Protein AF-A0A5C4TAI5-F1 (afdb_monomer)

Structure (mmCIF, N/CA/C/O backbone):
data_AF-A0A5C4TAI5-F1
#
_entry.id   AF-A0A5C4TAI5-F1
#
loop_
_atom_site.group_PDB
_atom_site.id
_atom_site.type_symbol
_atom_site.label_atom_id
_atom_site.label_alt_id
_atom_site.label_comp_id
_atom_site.label_asym_id
_atom_site.label_entity_id
_atom_site.label_seq_id
_atom_site.pdbx_PDB_ins_code
_atom_site.Cartn_x
_atom_site.Cartn_y
_atom_site.Cartn_z
_atom_site.occupancy
_atom_site.B_iso_or_equiv
_atom_site.auth_seq_id
_atom_site.auth_comp_id
_atom_site.auth_asym_id
_atom_site.auth_atom_id
_atom_site.pdbx_PDB_model_num
ATOM 1 N N . MET A 1 1 ? -7.643 22.749 8.499 1.00 45.09 1 MET A N 1
ATOM 2 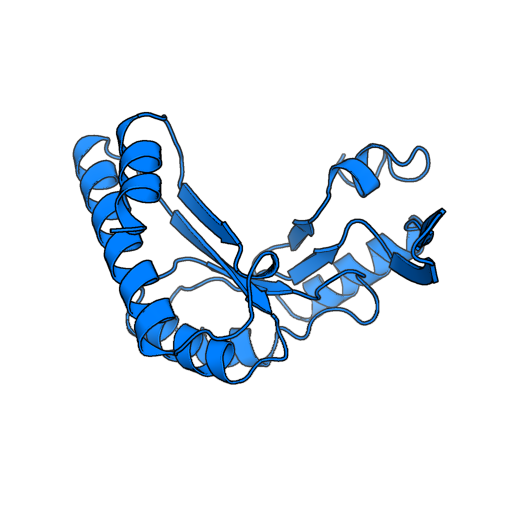C CA . MET A 1 1 ? -7.459 21.380 9.035 1.00 45.09 1 MET A CA 1
ATOM 3 C C . MET A 1 1 ? -7.609 20.366 7.899 1.00 45.09 1 MET A C 1
ATOM 5 O O . MET A 1 1 ? -8.740 20.110 7.495 1.00 45.09 1 MET A O 1
ATOM 9 N N . PRO A 1 2 ? -6.500 19.844 7.348 1.00 52.66 2 PRO A N 1
ATOM 10 C CA . PRO A 1 2 ? -6.492 18.941 6.185 1.00 52.66 2 PRO A CA 1
ATOM 11 C C . PRO A 1 2 ? -7.277 17.628 6.386 1.00 52.66 2 PRO A C 1
ATOM 13 O O . PRO A 1 2 ? -7.808 17.075 5.427 1.00 52.66 2 PRO A O 1
ATOM 16 N N . ASN A 1 3 ? -7.433 17.160 7.630 1.00 62.06 3 ASN A N 1
ATOM 17 C CA . ASN A 1 3 ? -7.972 15.823 7.919 1.00 62.06 3 ASN A CA 1
ATOM 18 C C . ASN A 1 3 ? -9.500 15.690 7.711 1.00 62.06 3 ASN A C 1
ATOM 20 O O . ASN A 1 3 ? -10.025 14.580 7.712 1.00 62.06 3 ASN A O 1
ATOM 24 N N . ARG A 1 4 ? -10.235 16.791 7.467 1.00 79.44 4 ARG A N 1
ATOM 25 C CA . ARG A 1 4 ? -11.697 16.746 7.243 1.00 79.44 4 ARG A CA 1
ATOM 26 C C . ARG A 1 4 ? -12.108 16.016 5.961 1.00 79.44 4 ARG A C 1
ATOM 28 O O . ARG A 1 4 ? -13.254 15.589 5.863 1.00 79.44 4 ARG A O 1
ATOM 35 N N . PHE A 1 5 ? -11.218 15.897 4.976 1.00 86.94 5 PHE A N 1
ATOM 36 C CA . PHE A 1 5 ? -11.540 15.220 3.719 1.00 86.94 5 PHE A CA 1
ATOM 37 C C . PHE A 1 5 ? -11.733 13.710 3.912 1.00 86.94 5 PHE A C 1
ATOM 39 O O . PHE A 1 5 ? -12.753 13.177 3.485 1.00 86.94 5 PHE A O 1
ATOM 46 N N . CYS A 1 6 ? -10.813 13.044 4.622 1.00 88.50 6 CYS A N 1
ATOM 47 C CA . CYS A 1 6 ? -10.919 11.607 4.896 1.00 88.50 6 CYS A CA 1
ATOM 48 C C . CYS A 1 6 ? -12.198 11.289 5.675 1.00 88.50 6 CYS A C 1
ATOM 50 O O . CYS A 1 6 ? -12.949 10.409 5.277 1.00 88.50 6 CYS A O 1
ATOM 52 N N . MET A 1 7 ? -12.499 12.068 6.717 1.00 90.06 7 MET A N 1
ATOM 53 C CA . MET A 1 7 ? -13.738 11.930 7.487 1.00 90.06 7 MET A CA 1
ATOM 54 C C . MET A 1 7 ? -14.986 12.015 6.594 1.00 90.06 7 MET A C 1
ATOM 56 O O . MET A 1 7 ? -15.844 11.145 6.667 1.00 90.06 7 MET A O 1
ATOM 60 N N . LYS A 1 8 ? -15.056 12.992 5.677 1.00 92.75 8 LYS A N 1
ATOM 61 C CA . LYS A 1 8 ? -16.178 13.099 4.730 1.00 92.75 8 LYS A CA 1
ATOM 62 C C . LYS A 1 8 ? -16.290 11.892 3.800 1.00 92.75 8 LYS A C 1
ATOM 64 O O . LYS A 1 8 ? -17.407 11.483 3.5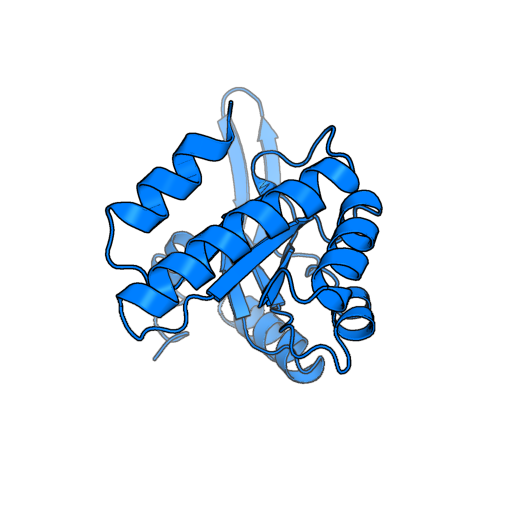01 1.00 92.75 8 LYS A O 1
ATOM 69 N N . LEU A 1 9 ? -15.176 11.345 3.312 1.00 93.19 9 LEU A N 1
ATOM 70 C CA . LEU A 1 9 ? -15.212 10.130 2.492 1.00 93.19 9 LEU A CA 1
ATOM 71 C C . LEU A 1 9 ? -15.745 8.944 3.298 1.00 93.19 9 LEU A C 1
ATOM 73 O O . LEU A 1 9 ? -16.626 8.229 2.831 1.00 93.19 9 LEU A O 1
ATOM 77 N N . ILE A 1 10 ? -15.252 8.782 4.526 1.00 94.56 10 ILE A N 1
ATOM 78 C CA . ILE A 1 10 ? -15.690 7.718 5.428 1.00 94.56 10 ILE A CA 1
ATOM 79 C C . ILE A 1 10 ? -17.183 7.858 5.700 1.00 94.56 10 ILE A C 1
ATOM 81 O O . ILE A 1 10 ? -17.905 6.886 5.554 1.00 94.56 10 ILE A O 1
ATOM 85 N N . GLU A 1 11 ? -17.686 9.038 6.045 1.00 93.12 11 GLU A N 1
ATOM 86 C CA . GLU A 1 11 ? -19.094 9.211 6.418 1.00 93.12 11 GLU A CA 1
ATOM 87 C C . GLU A 1 11 ? -20.069 9.038 5.247 1.00 93.12 11 GLU A C 1
ATOM 89 O O . GLU A 1 11 ? -21.135 8.458 5.436 1.00 93.12 11 GLU A O 1
ATOM 94 N N . ASN A 1 12 ? -19.719 9.517 4.048 1.00 94.44 12 ASN A N 1
ATOM 95 C CA . ASN A 1 12 ? -20.696 9.682 2.964 1.00 94.44 12 ASN A CA 1
ATOM 96 C C . ASN A 1 12 ? -20.745 8.537 1.943 1.00 94.44 12 ASN A C 1
ATOM 98 O O . ASN A 1 12 ? -21.692 8.477 1.163 1.00 94.44 12 ASN A O 1
ATOM 102 N N . TYR A 1 13 ? -19.751 7.650 1.909 1.00 95.06 13 TYR A N 1
ATOM 103 C CA . TYR A 1 13 ? -19.676 6.570 0.917 1.00 95.06 13 TYR A CA 1
ATOM 104 C C . TYR A 1 13 ? -19.782 5.213 1.592 1.00 95.06 13 TYR A C 1
ATOM 106 O O . TYR A 1 13 ? -19.180 5.032 2.640 1.00 95.06 13 TYR A O 1
ATOM 114 N N . ASP A 1 14 ? -20.477 4.234 1.012 1.00 94.69 14 ASP A N 1
ATOM 115 C CA . ASP A 1 14 ? -20.349 2.849 1.477 1.00 94.69 14 ASP A CA 1
ATOM 116 C C . ASP A 1 14 ? -19.002 2.284 1.006 1.00 94.69 14 ASP A C 1
ATOM 118 O O . ASP A 1 14 ? -18.750 2.195 -0.192 1.00 94.69 14 ASP A O 1
ATOM 122 N N . ILE A 1 15 ? -18.109 1.995 1.951 1.00 95.12 15 ILE A N 1
ATOM 123 C CA . ILE A 1 15 ? -16.723 1.592 1.687 1.00 95.12 15 ILE A CA 1
ATOM 124 C C . ILE A 1 15 ? -16.338 0.458 2.629 1.00 95.12 15 ILE A C 1
ATOM 126 O O . ILE A 1 15 ? -16.751 0.454 3.791 1.00 95.12 15 ILE A O 1
ATOM 130 N N . ASP A 1 16 ? -15.477 -0.434 2.150 1.00 96.31 16 ASP A N 1
ATOM 131 C CA . ASP A 1 16 ? -14.880 -1.509 2.954 1.00 96.31 16 ASP A CA 1
ATOM 132 C C . ASP A 1 16 ? -13.549 -1.089 3.601 1.00 96.31 16 ASP A C 1
ATOM 134 O O . ASP A 1 16 ? -12.957 -1.817 4.395 1.00 96.31 16 ASP A O 1
ATOM 138 N N . GLY A 1 17 ? -13.054 0.107 3.275 1.00 96.38 17 GLY A N 1
ATOM 139 C CA . GLY A 1 17 ? -11.799 0.616 3.804 1.00 96.38 17 GLY A CA 1
ATOM 140 C C . GLY A 1 17 ? -11.256 1.812 3.036 1.00 96.38 17 GLY A C 1
ATOM 141 O O . GLY A 1 17 ? -11.895 2.335 2.121 1.00 96.38 17 GLY A O 1
ATOM 142 N N . LEU A 1 18 ? -10.055 2.241 3.411 1.00 97.25 18 LEU A N 1
ATOM 143 C CA . LEU A 1 18 ? -9.310 3.309 2.749 1.00 97.25 18 LEU A CA 1
ATOM 144 C C . LEU A 1 18 ? -7.854 2.916 2.522 1.00 97.25 18 LEU A C 1
ATOM 146 O O . LEU A 1 18 ? -7.258 2.184 3.311 1.00 97.25 18 LEU A O 1
ATOM 150 N N . VAL A 1 19 ? -7.265 3.479 1.466 1.00 97.12 19 VAL A N 1
ATOM 151 C CA . VAL A 1 19 ? -5.822 3.436 1.221 1.00 97.12 19 VAL A CA 1
ATOM 152 C C . VAL A 1 19 ? -5.272 4.859 1.246 1.00 97.12 19 VAL A C 1
ATOM 154 O O . VAL A 1 19 ? -5.684 5.692 0.439 1.00 97.12 19 VAL A O 1
ATOM 157 N N . LEU A 1 20 ? -4.331 5.147 2.145 1.00 96.44 20 LEU A N 1
ATOM 158 C CA . LEU A 1 20 ? -3.574 6.402 2.110 1.00 96.44 20 LEU A CA 1
ATOM 159 C C . LEU A 1 20 ? -2.373 6.230 1.173 1.00 96.44 20 LEU A C 1
ATOM 161 O O . LEU A 1 20 ? -1.422 5.522 1.502 1.00 96.44 20 LEU A O 1
ATOM 165 N N . ASP A 1 21 ? -2.425 6.854 -0.007 1.00 95.38 21 ASP A N 1
ATOM 166 C CA . ASP A 1 21 ? -1.342 6.792 -0.999 1.00 95.38 21 ASP A CA 1
ATOM 167 C C . ASP A 1 21 ? -0.338 7.941 -0.816 1.00 95.38 21 ASP A C 1
ATOM 169 O O . ASP A 1 21 ? -0.427 8.990 -1.464 1.00 95.38 21 ASP A O 1
ATOM 173 N N . TYR A 1 22 ? 0.657 7.733 0.048 1.00 95.06 22 TYR A N 1
ATOM 174 C CA . TYR A 1 22 ? 1.737 8.699 0.267 1.00 95.06 22 TYR A CA 1
ATOM 175 C C . TYR A 1 22 ? 2.685 8.813 -0.931 1.00 95.06 22 TYR A C 1
ATOM 177 O O . TYR A 1 22 ? 3.422 9.792 -1.029 1.00 95.06 22 TYR A O 1
ATOM 185 N N . MET A 1 23 ? 2.631 7.896 -1.904 1.00 92.38 23 MET A N 1
ATOM 186 C CA . MET A 1 23 ? 3.492 7.955 -3.091 1.00 92.38 23 MET A CA 1
ATOM 187 C C . MET A 1 23 ? 3.206 9.149 -4.000 1.00 92.38 23 MET A C 1
ATOM 189 O O . MET A 1 23 ? 4.041 9.467 -4.845 1.00 92.38 23 MET A O 1
ATOM 193 N N . ARG A 1 24 ? 2.052 9.819 -3.857 1.00 86.69 24 ARG A N 1
ATOM 194 C CA . ARG A 1 24 ? 1.741 11.054 -4.604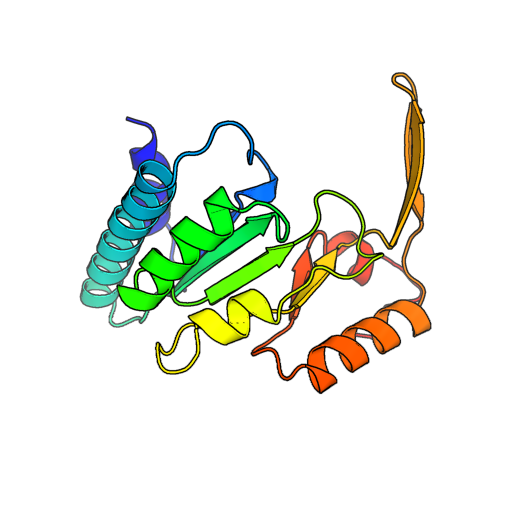 1.00 86.69 24 ARG A CA 1
ATOM 195 C C . ARG A 1 24 ? 2.281 12.321 -3.973 1.00 86.69 24 ARG A C 1
ATOM 197 O O . ARG A 1 24 ? 2.422 13.316 -4.675 1.00 86.69 24 ARG A O 1
ATOM 204 N N . ASN A 1 25 ? 2.582 12.301 -2.681 1.00 83.75 25 ASN A N 1
ATOM 205 C CA . ASN A 1 25 ? 3.185 13.437 -2.004 1.00 83.75 25 ASN A CA 1
ATOM 206 C C . ASN A 1 25 ? 3.985 12.948 -0.800 1.00 83.75 25 ASN A C 1
ATOM 208 O O . ASN A 1 25 ? 3.517 12.961 0.339 1.00 83.75 25 ASN A O 1
ATOM 212 N N . TYR A 1 26 ? 5.190 12.469 -1.093 1.00 82.88 26 TYR A N 1
ATOM 213 C CA . TYR A 1 26 ? 5.982 11.735 -0.121 1.00 82.88 26 TYR A CA 1
ATOM 214 C C . TYR A 1 26 ? 7.035 12.584 0.599 1.00 82.88 26 TYR A C 1
ATOM 216 O O . TYR A 1 26 ? 7.601 12.149 1.602 1.00 82.88 26 TYR A O 1
ATOM 224 N N . LEU A 1 27 ? 7.327 13.771 0.070 1.00 87.19 27 LEU A N 1
ATOM 225 C CA . LEU A 1 27 ? 8.391 14.641 0.555 1.00 87.19 27 LEU A CA 1
ATOM 226 C C . LEU A 1 27 ? 7.974 15.358 1.845 1.00 87.19 27 LEU A C 1
ATOM 228 O O . LEU A 1 27 ? 6.795 15.617 2.077 1.00 87.19 27 LEU A O 1
ATOM 232 N N . ASN A 1 28 ? 8.965 15.727 2.661 1.00 88.31 28 ASN A N 1
ATOM 233 C CA . ASN A 1 28 ? 8.799 16.574 3.851 1.00 88.31 28 ASN A CA 1
ATOM 234 C C . ASN A 1 28 ? 7.787 16.049 4.891 1.00 88.31 28 ASN A C 1
ATOM 236 O O . ASN A 1 28 ? 7.165 16.832 5.616 1.00 88.31 28 ASN A O 1
ATOM 240 N N . GLN A 1 29 ? 7.628 14.726 4.980 1.00 93.00 29 GLN A N 1
ATOM 241 C CA . GLN A 1 29 ? 6.841 14.090 6.033 1.00 93.00 29 GLN A CA 1
ATOM 242 C C . GLN A 1 29 ? 7.659 13.928 7.318 1.00 93.00 29 GLN A C 1
ATOM 244 O O . GLN A 1 29 ? 8.880 13.781 7.282 1.00 93.00 29 GLN A O 1
ATOM 249 N N . SER A 1 30 ? 6.973 13.924 8.460 1.00 95.81 30 SER A N 1
ATOM 250 C CA . SER A 1 30 ? 7.543 13.532 9.750 1.00 95.81 30 SER A CA 1
ATOM 251 C C . SER A 1 30 ? 6.860 12.268 10.258 1.00 95.81 30 SER A C 1
ATOM 253 O O . SER A 1 30 ? 5.722 11.982 9.887 1.00 95.81 30 SER A O 1
ATOM 255 N N . ILE A 1 31 ? 7.555 11.527 11.123 1.00 97.44 31 ILE A N 1
ATOM 256 C CA . ILE A 1 31 ? 7.032 10.302 11.742 1.00 97.44 31 ILE A CA 1
ATOM 257 C C . ILE A 1 31 ? 5.704 10.603 12.447 1.00 97.44 31 ILE A C 1
ATOM 259 O O . ILE A 1 31 ? 4.702 9.971 12.134 1.00 97.44 31 ILE A O 1
ATOM 263 N N . ASP A 1 32 ? 5.679 11.632 13.298 1.00 96.75 32 ASP A N 1
ATOM 264 C CA . ASP A 1 32 ? 4.492 12.014 14.072 1.00 96.75 32 ASP A CA 1
ATOM 265 C C . ASP A 1 32 ? 3.298 12.334 13.173 1.00 96.75 32 ASP A C 1
ATOM 267 O O . ASP A 1 32 ? 2.213 11.809 13.378 1.00 96.75 32 ASP A O 1
ATOM 271 N N . ARG A 1 33 ? 3.499 13.118 12.103 1.00 94.44 33 ARG A N 1
ATOM 272 C CA . ARG A 1 33 ? 2.408 13.479 11.183 1.00 94.44 33 ARG A CA 1
ATOM 273 C C . ARG A 1 33 ? 1.823 12.267 10.467 1.00 94.44 33 ARG A C 1
ATOM 275 O O . ARG A 1 33 ? 0.610 12.203 10.280 1.00 94.44 33 ARG A O 1
ATOM 282 N N . LEU A 1 34 ? 2.677 11.335 10.043 1.00 96.56 34 LEU A N 1
ATOM 283 C CA . LEU A 1 34 ? 2.241 10.103 9.387 1.00 96.56 34 LEU A CA 1
ATOM 284 C C . LEU A 1 34 ? 1.432 9.238 10.358 1.00 96.56 34 LEU A C 1
ATOM 286 O O . LEU A 1 34 ? 0.321 8.821 10.029 1.00 96.56 34 LEU A O 1
ATOM 290 N N . THR A 1 35 ? 1.962 9.018 11.561 1.00 97.56 35 THR A N 1
ATOM 291 C CA . THR A 1 35 ? 1.317 8.195 12.587 1.00 97.56 35 THR A CA 1
ATOM 292 C C . THR A 1 35 ? 0.013 8.824 13.088 1.00 97.56 35 THR A C 1
ATOM 294 O O . THR A 1 35 ? -0.994 8.126 13.197 1.00 97.56 35 THR A O 1
ATOM 297 N N . ASP A 1 36 ? -0.015 10.135 13.339 1.00 96.56 36 ASP A N 1
ATOM 298 C CA . ASP A 1 36 ? -1.204 10.852 13.813 1.00 96.56 36 ASP A CA 1
ATOM 299 C C . ASP A 1 36 ? -2.341 10.799 12.793 1.00 96.56 36 ASP A C 1
ATOM 301 O O . ASP A 1 36 ? -3.489 10.546 13.162 1.00 96.56 36 ASP A O 1
ATOM 305 N N . LEU A 1 37 ? -2.026 10.960 11.503 1.00 95.69 37 LEU A N 1
ATOM 306 C CA . LEU A 1 37 ? -3.026 10.816 10.449 1.00 95.69 37 LEU A CA 1
ATOM 307 C C . LEU A 1 37 ? -3.569 9.382 10.386 1.00 95.69 37 LEU A C 1
ATOM 309 O O . LEU A 1 37 ? -4.784 9.207 10.293 1.00 95.69 37 LEU A O 1
ATOM 313 N N . CYS A 1 38 ? -2.706 8.364 10.475 1.00 97.50 38 CYS A N 1
ATOM 314 C CA . CYS A 1 38 ? -3.155 6.969 10.514 1.00 97.50 38 CYS A CA 1
ATOM 315 C C . CYS A 1 38 ? -4.071 6.716 11.719 1.00 97.50 38 CYS A C 1
ATOM 317 O O . CYS A 1 38 ? -5.132 6.114 11.567 1.00 97.50 38 CYS A O 1
ATOM 319 N N . ARG A 1 39 ? -3.717 7.244 12.897 1.00 97.75 39 ARG A N 1
ATOM 320 C CA . ARG A 1 39 ? -4.519 7.124 14.122 1.00 97.75 39 ARG A CA 1
ATOM 321 C C . ARG A 1 39 ? -5.891 7.774 13.984 1.00 97.75 39 ARG A C 1
ATOM 323 O O . ARG A 1 39 ? -6.897 7.158 14.335 1.00 97.75 39 ARG A O 1
ATOM 330 N N . ASP A 1 40 ? -5.941 8.998 13.467 1.00 96.75 40 ASP A N 1
ATOM 331 C CA . ASP A 1 40 ? -7.195 9.718 13.245 1.00 96.75 40 ASP A CA 1
ATOM 332 C C . ASP A 1 40 ? -8.110 8.972 12.270 1.00 96.75 40 ASP A C 1
ATOM 334 O O . ASP A 1 40 ? -9.296 8.788 12.552 1.00 96.75 40 ASP A O 1
ATOM 338 N N . VAL A 1 41 ? -7.558 8.512 11.143 1.00 97.44 41 VAL A N 1
ATOM 339 C CA . VAL A 1 41 ? -8.319 7.797 10.113 1.00 97.44 41 VAL A CA 1
ATOM 340 C C . VAL A 1 41 ? -8.800 6.444 10.626 1.00 97.44 41 VAL A C 1
ATOM 342 O O . VAL A 1 41 ? -9.972 6.119 10.435 1.00 97.44 41 VAL A O 1
ATOM 345 N N . LYS A 1 42 ? -7.950 5.681 11.324 1.00 97.56 42 LYS A N 1
ATOM 346 C CA . LYS A 1 42 ? -8.336 4.393 11.914 1.00 97.56 42 LYS A CA 1
ATOM 347 C C . LYS A 1 42 ? -9.479 4.560 12.909 1.00 97.56 42 LYS A C 1
ATOM 349 O O . LYS A 1 42 ? -10.478 3.858 12.799 1.00 97.56 42 LYS A O 1
ATOM 354 N N . ARG A 1 43 ? -9.402 5.567 13.788 1.00 97.12 43 ARG A N 1
ATOM 355 C CA . ARG A 1 43 ? -10.484 5.893 14.731 1.00 97.12 43 ARG A CA 1
ATOM 356 C C . ARG A 1 43 ? -11.815 6.136 14.012 1.00 97.12 43 ARG A C 1
ATOM 358 O O . ARG A 1 43 ? -12.837 5.600 14.433 1.00 97.12 43 ARG A O 1
ATOM 365 N N . TRP A 1 44 ? -11.818 6.908 12.926 1.00 97.06 44 TRP A N 1
ATOM 366 C CA . TRP A 1 44 ? -13.042 7.178 12.160 1.00 97.06 44 TRP A CA 1
ATOM 367 C C . TRP A 1 44 ? -13.587 5.945 11.433 1.00 97.06 44 TRP A C 1
ATOM 369 O O . TRP A 1 44 ? -14.803 5.750 11.387 1.00 97.06 44 TRP A O 1
ATOM 379 N N . LEU A 1 45 ? -12.710 5.098 10.887 1.00 97.56 45 LEU A N 1
ATOM 380 C CA . LEU A 1 45 ? -13.108 3.828 10.274 1.00 97.56 45 LEU A CA 1
ATOM 381 C C . LEU A 1 45 ? -13.722 2.884 11.313 1.00 97.56 45 LEU A C 1
ATOM 383 O O . LEU A 1 45 ? -14.784 2.324 11.055 1.00 97.56 45 LEU A O 1
ATOM 387 N N . ASP A 1 46 ? -13.132 2.782 12.504 1.00 97.06 46 ASP A N 1
ATOM 388 C CA . ASP A 1 46 ? -13.650 1.959 13.601 1.00 97.06 46 ASP A CA 1
ATOM 389 C C . ASP A 1 46 ? -14.989 2.499 14.139 1.00 97.06 46 ASP A C 1
ATOM 391 O O . ASP A 1 46 ? -15.906 1.742 14.466 1.00 97.06 46 ASP A O 1
ATOM 395 N N . GLU A 1 47 ? -15.151 3.823 14.222 1.00 96.38 47 GLU A N 1
ATOM 396 C CA . GLU A 1 47 ? -16.428 4.467 14.555 1.00 96.38 47 GLU A CA 1
ATOM 397 C C . GLU A 1 47 ? -17.518 4.142 13.535 1.00 96.38 47 GLU A C 1
ATOM 399 O O . GLU A 1 47 ? -18.634 3.782 13.920 1.00 96.38 47 GLU A O 1
ATOM 404 N N . LYS A 1 48 ? -17.212 4.234 12.239 1.00 96.38 48 LYS A N 1
ATOM 405 C CA . LYS A 1 48 ? -18.163 3.860 11.192 1.00 96.38 48 LYS A CA 1
ATOM 406 C C . LYS A 1 48 ? -18.442 2.360 11.181 1.00 96.38 48 LYS A C 1
ATOM 408 O O . LYS A 1 48 ? -19.598 1.963 11.026 1.00 96.38 48 LYS A O 1
ATOM 413 N N . GLY A 1 49 ? -17.420 1.535 11.370 1.00 97.00 49 GLY A N 1
ATOM 414 C CA . GLY A 1 49 ? -17.554 0.085 11.432 1.00 97.00 49 GLY A CA 1
ATOM 415 C C . GLY A 1 49 ? -18.513 -0.343 12.534 1.00 97.00 49 GLY A C 1
ATOM 416 O O . GLY A 1 49 ? -19.461 -1.078 12.276 1.00 97.00 49 GLY A O 1
ATOM 417 N N . ARG A 1 50 ? -18.389 0.249 13.730 1.00 96.69 50 ARG A N 1
ATOM 418 C CA . ARG A 1 50 ? -19.344 0.035 14.833 1.00 96.69 50 ARG A CA 1
ATOM 419 C C . ARG A 1 50 ? -20.783 0.419 14.480 1.00 96.69 50 ARG A C 1
ATOM 421 O O . ARG A 1 50 ? -21.703 -0.275 14.893 1.00 96.69 50 ARG A O 1
ATOM 428 N N . LYS A 1 51 ? -20.992 1.500 13.720 1.00 95.50 51 LYS A N 1
ATOM 429 C CA . LYS A 1 51 ? -22.336 1.942 13.290 1.00 95.50 51 LYS A CA 1
ATOM 430 C C . LYS A 1 51 ? -22.945 1.051 12.205 1.00 95.50 51 LYS A C 1
ATOM 432 O O . LYS A 1 51 ? -24.162 0.946 12.125 1.00 95.50 51 LYS A O 1
ATOM 437 N N . THR A 1 52 ? -22.112 0.460 11.353 1.00 94.94 52 THR A N 1
ATOM 438 C CA . THR A 1 52 ? -22.543 -0.288 10.157 1.00 94.94 52 THR A CA 1
ATOM 439 C C . THR A 1 52 ? -22.458 -1.805 10.317 1.00 94.94 52 THR A C 1
ATOM 441 O O . THR A 1 52 ? -22.959 -2.529 9.464 1.00 94.94 52 THR A O 1
ATOM 444 N N . GLY A 1 53 ? -21.820 -2.299 11.382 1.00 95.44 53 GLY A N 1
ATOM 445 C CA . GLY A 1 53 ? -21.537 -3.722 11.580 1.00 95.44 53 GLY A CA 1
ATOM 446 C C . GLY A 1 53 ? -20.445 -4.276 10.655 1.00 95.44 53 GLY A C 1
ATOM 447 O O . GLY A 1 53 ? -20.251 -5.487 10.615 1.00 95.44 53 GLY A O 1
ATOM 448 N N . LYS A 1 54 ? -19.738 -3.415 9.912 1.00 95.19 54 LYS A N 1
ATOM 449 C CA . LYS A 1 54 ? -18.648 -3.795 9.003 1.00 95.19 54 LYS A CA 1
ATOM 450 C C . LYS A 1 54 ? -17.286 -3.591 9.670 1.00 95.19 54 LYS A C 1
ATOM 452 O O . LYS A 1 54 ? -17.096 -2.655 10.444 1.00 95.19 54 LYS A O 1
ATOM 457 N N . THR A 1 55 ? -16.306 -4.416 9.315 1.00 96.00 55 THR A N 1
ATOM 458 C CA . THR A 1 55 ? -14.894 -4.152 9.625 1.00 96.00 55 THR A CA 1
ATOM 459 C C . THR A 1 55 ? -14.286 -3.373 8.466 1.00 96.00 55 THR A C 1
ATOM 461 O O . THR A 1 55 ? -14.186 -3.912 7.369 1.00 96.00 55 THR A O 1
ATOM 464 N N . LEU A 1 56 ? -13.911 -2.111 8.695 1.00 97.81 56 LEU A N 1
ATOM 465 C CA . LEU A 1 56 ? -13.305 -1.265 7.667 1.00 97.81 56 LEU A CA 1
ATOM 466 C C . LEU A 1 56 ? -11.781 -1.252 7.826 1.00 97.81 56 LEU A C 1
ATOM 468 O O . LEU A 1 56 ? -11.271 -0.918 8.898 1.00 97.81 56 LEU A O 1
ATOM 472 N N . GLU A 1 57 ? -11.061 -1.583 6.757 1.00 97.69 57 GLU A N 1
ATOM 473 C CA . GLU A 1 57 ? -9.596 -1.664 6.776 1.00 97.69 57 GLU A CA 1
ATOM 474 C C . GLU A 1 57 ? -8.931 -0.326 6.407 1.00 97.69 57 GLU A C 1
ATOM 476 O O . GLU A 1 57 ? -9.360 0.378 5.490 1.00 97.69 57 GLU A O 1
ATOM 481 N N . LEU A 1 58 ? -7.824 0.006 7.072 1.00 98.50 58 LEU A N 1
ATOM 482 C CA . LEU A 1 58 ? -6.916 1.080 6.679 1.00 98.50 58 LEU A CA 1
ATOM 483 C C . LEU A 1 58 ? -5.623 0.496 6.121 1.00 98.50 58 LEU A C 1
ATOM 485 O O . LEU A 1 58 ? -4.857 -0.137 6.843 1.00 98.50 58 LEU A O 1
ATOM 489 N N . LYS A 1 59 ? -5.330 0.760 4.852 1.00 98.50 59 LYS A N 1
ATOM 490 C CA . LYS A 1 59 ? -4.047 0.409 4.235 1.00 98.50 59 LYS A CA 1
ATOM 491 C C . LYS A 1 59 ? -3.261 1.661 3.879 1.00 98.50 59 LYS A C 1
ATOM 493 O O . LYS A 1 59 ? -3.821 2.744 3.708 1.00 98.50 59 LYS A O 1
ATOM 498 N N . VAL A 1 60 ? -1.952 1.518 3.740 1.00 98.25 60 VAL A N 1
ATOM 499 C CA . VAL A 1 60 ? -1.058 2.633 3.414 1.00 98.25 60 VAL A CA 1
ATOM 500 C C . VAL A 1 60 ? -0.079 2.228 2.328 1.00 98.25 60 VAL A C 1
ATOM 502 O O . VAL A 1 60 ? 0.565 1.185 2.417 1.00 98.25 60 VAL A O 1
ATOM 505 N N . ARG A 1 61 ? 0.041 3.064 1.297 1.00 97.81 61 ARG A N 1
ATOM 506 C CA . ARG A 1 61 ? 1.040 2.914 0.240 1.00 97.81 61 ARG A CA 1
ATOM 507 C C . ARG A 1 61 ? 2.138 3.945 0.438 1.00 97.81 61 ARG A C 1
ATOM 509 O O . ARG A 1 61 ? 1.851 5.137 0.550 1.00 97.81 61 ARG A O 1
ATOM 516 N N . ILE A 1 62 ? 3.381 3.481 0.510 1.00 97.50 62 ILE A N 1
ATOM 517 C CA . ILE A 1 62 ? 4.518 4.275 0.993 1.00 97.50 62 ILE A CA 1
ATOM 518 C C . ILE A 1 62 ? 5.777 4.065 0.144 1.00 97.50 62 ILE A C 1
ATOM 520 O O . ILE A 1 62 ? 5.926 3.008 -0.475 1.00 97.50 62 ILE A O 1
ATOM 524 N N . PRO A 1 63 ? 6.709 5.036 0.128 1.00 95.69 63 PRO A N 1
ATOM 525 C CA . PRO A 1 63 ? 7.992 4.863 -0.543 1.00 95.69 63 PRO A CA 1
ATOM 526 C C . PRO A 1 63 ? 8.836 3.852 0.226 1.00 95.69 63 PRO A C 1
ATOM 528 O O . PRO A 1 63 ? 9.188 4.086 1.385 1.00 95.69 63 PRO A O 1
ATOM 531 N N . ALA A 1 64 ? 9.161 2.732 -0.420 1.00 94.56 64 ALA A N 1
ATOM 532 C CA . ALA A 1 64 ? 9.809 1.600 0.239 1.00 94.56 64 ALA A CA 1
ATOM 533 C C . ALA A 1 64 ? 11.158 1.977 0.882 1.00 94.56 64 ALA A C 1
ATOM 535 O O . ALA A 1 64 ? 11.461 1.524 1.985 1.00 94.56 64 ALA A O 1
ATOM 536 N N . GLU A 1 65 ? 11.921 2.860 0.233 1.00 90.50 65 GLU A N 1
ATOM 537 C CA . GLU A 1 65 ? 13.315 3.175 0.578 1.00 90.50 65 GLU A CA 1
ATOM 538 C C . GLU A 1 65 ? 13.488 4.355 1.552 1.00 90.50 65 GLU A C 1
ATOM 540 O O . GLU A 1 65 ? 14.611 4.751 1.867 1.00 90.50 65 GLU A O 1
ATOM 545 N N . GLN A 1 66 ? 12.403 4.954 2.055 1.00 94.00 66 GLN A N 1
ATOM 546 C CA . GLN A 1 66 ? 12.509 6.131 2.923 1.00 94.00 66 GLN A CA 1
ATOM 547 C C . GLN A 1 66 ? 12.390 5.780 4.404 1.00 94.00 66 GLN A C 1
ATOM 549 O O . GLN A 1 66 ? 11.335 5.388 4.905 1.00 94.00 66 GLN A O 1
ATOM 554 N N . ILE A 1 67 ? 13.471 6.038 5.145 1.00 95.81 67 ILE A N 1
ATOM 555 C CA . ILE A 1 67 ? 13.585 5.699 6.570 1.00 95.81 67 ILE A CA 1
ATOM 556 C C . ILE A 1 67 ? 12.497 6.329 7.453 1.00 95.81 67 ILE A C 1
ATOM 558 O O . ILE A 1 67 ? 12.094 5.736 8.453 1.00 95.81 67 ILE A O 1
ATOM 562 N N . VAL A 1 68 ? 12.002 7.519 7.095 1.00 97.38 68 VAL A N 1
ATOM 563 C CA . VAL A 1 68 ? 10.914 8.191 7.825 1.00 97.38 68 VAL A CA 1
ATOM 564 C C . VAL A 1 68 ? 9.639 7.347 7.786 1.00 97.38 68 VAL A C 1
ATOM 566 O O . VAL A 1 68 ? 9.010 7.149 8.824 1.00 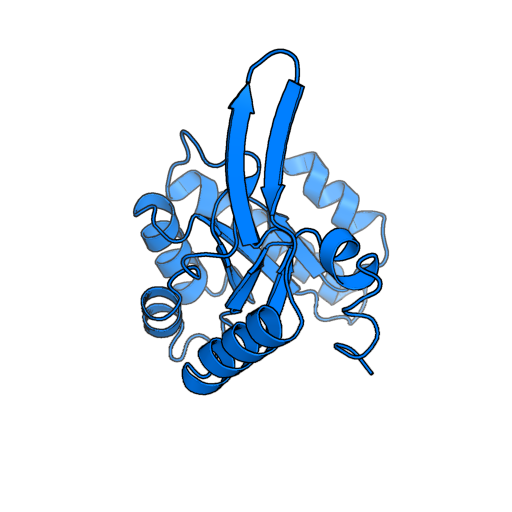97.38 68 VAL A O 1
ATOM 569 N N . TYR A 1 69 ? 9.306 6.783 6.622 1.00 97.44 69 TYR A N 1
ATOM 570 C CA . TYR A 1 69 ? 8.143 5.915 6.458 1.00 97.44 69 TYR A CA 1
ATOM 571 C C . TYR A 1 69 ? 8.339 4.581 7.151 1.00 97.44 69 TYR A C 1
ATOM 573 O O . TYR A 1 69 ? 7.441 4.148 7.860 1.00 97.44 69 TYR A O 1
ATOM 581 N N . TYR A 1 70 ? 9.521 3.971 7.044 1.00 97.81 70 TYR A N 1
ATOM 582 C CA . TYR A 1 70 ? 9.823 2.748 7.787 1.00 97.81 70 TYR A CA 1
ATOM 583 C C . TYR A 1 70 ? 9.596 2.921 9.299 1.00 97.81 70 TYR A C 1
ATOM 585 O O . TYR A 1 70 ? 8.917 2.109 9.930 1.00 97.81 70 TYR A O 1
ATOM 593 N N . LYS A 1 71 ? 10.104 4.014 9.887 1.00 98.31 71 LYS A N 1
ATOM 594 C CA . LYS A 1 71 ? 9.924 4.306 11.319 1.00 98.31 71 LYS A CA 1
ATOM 595 C C . LYS A 1 71 ? 8.458 4.554 11.684 1.00 98.31 71 LYS A C 1
ATOM 597 O O . LYS A 1 71 ? 7.988 3.986 12.667 1.00 98.31 71 LYS A O 1
ATOM 602 N N . ALA A 1 72 ? 7.737 5.345 10.888 1.00 98.31 72 ALA A N 1
ATOM 603 C CA . ALA A 1 72 ? 6.310 5.590 11.101 1.00 98.31 72 ALA A CA 1
ATOM 604 C C . ALA A 1 72 ? 5.488 4.301 10.997 1.00 98.31 72 ALA A C 1
ATOM 606 O O . ALA A 1 72 ? 4.636 4.031 11.839 1.00 98.31 72 ALA A O 1
ATOM 607 N N . MET A 1 73 ? 5.780 3.460 10.006 1.00 98.38 73 MET A N 1
ATOM 608 C CA . MET A 1 73 ? 5.081 2.196 9.802 1.00 98.38 73 MET A CA 1
ATOM 609 C C . MET A 1 73 ? 5.371 1.180 10.894 1.00 98.38 73 MET A C 1
ATOM 611 O O . MET A 1 73 ? 4.463 0.463 11.298 1.00 98.38 73 MET A O 1
ATOM 615 N N . LYS A 1 74 ? 6.591 1.151 11.438 1.00 98.50 74 LYS A N 1
ATOM 616 C CA . LYS A 1 74 ? 6.904 0.334 12.617 1.00 98.50 74 LYS A CA 1
ATOM 617 C C . LYS A 1 74 ? 6.017 0.713 13.802 1.00 98.50 74 LYS A C 1
ATOM 619 O O . LYS A 1 74 ? 5.475 -0.170 14.467 1.00 98.50 74 LYS A O 1
ATOM 624 N N . GLN A 1 75 ? 5.843 2.010 14.045 1.00 98.38 75 GLN A N 1
ATOM 625 C CA . GLN A 1 75 ? 4.945 2.494 15.088 1.00 98.38 75 GLN A CA 1
ATOM 626 C C . GLN A 1 75 ? 3.484 2.143 14.777 1.00 98.38 75 GLN A C 1
ATOM 628 O O . GLN A 1 75 ? 2.820 1.533 15.611 1.00 98.38 75 GLN A O 1
ATOM 633 N N . CYS A 1 76 ? 3.011 2.426 13.560 1.00 98.50 76 CYS A N 1
ATOM 634 C CA . CYS A 1 76 ? 1.644 2.113 13.140 1.00 98.50 76 CYS A CA 1
ATOM 635 C C . CYS A 1 76 ? 1.331 0.614 13.234 1.00 98.50 76 CYS A C 1
ATOM 637 O O . CYS A 1 76 ? 0.244 0.253 13.671 1.00 98.50 76 CYS A O 1
ATOM 639 N N . ALA A 1 77 ? 2.272 -0.261 12.874 1.00 98.38 77 ALA A N 1
ATOM 640 C CA . ALA A 1 77 ? 2.109 -1.705 12.992 1.00 98.38 77 ALA A CA 1
ATOM 641 C C . ALA A 1 77 ? 2.048 -2.161 14.457 1.00 98.38 77 ALA A C 1
ATOM 643 O O . ALA A 1 77 ? 1.218 -2.997 14.804 1.00 98.38 77 ALA A O 1
ATOM 644 N N . THR A 1 78 ? 2.885 -1.583 15.323 1.00 97.81 78 THR A N 1
ATOM 645 C CA . THR A 1 78 ? 2.919 -1.905 16.761 1.00 97.81 78 THR A CA 1
ATOM 646 C C . THR A 1 78 ? 1.631 -1.470 17.464 1.00 97.81 78 THR A C 1
ATOM 648 O O . THR A 1 78 ? 1.066 -2.221 18.254 1.00 97.81 78 THR A O 1
ATOM 651 N N . GLU A 1 79 ? 1.141 -0.272 17.142 1.00 97.75 79 GLU A N 1
ATOM 652 C CA . GLU A 1 79 ? -0.103 0.303 17.671 1.00 97.75 79 GLU A CA 1
ATOM 653 C C . GLU A 1 79 ? -1.365 -0.197 16.932 1.00 97.75 79 GLU A C 1
ATOM 655 O O . GLU A 1 79 ? -2.472 0.195 17.290 1.00 97.75 79 GLU A O 1
ATOM 660 N N . ARG A 1 80 ? -1.219 -1.058 15.910 1.00 97.56 80 ARG A N 1
ATOM 661 C CA . ARG A 1 80 ? -2.303 -1.546 15.028 1.00 97.56 80 ARG A CA 1
ATOM 662 C C . ARG A 1 80 ? -3.161 -0.427 14.418 1.00 97.56 80 ARG A C 1
ATOM 664 O O . ARG A 1 80 ? -4.378 -0.541 14.297 1.00 97.56 80 ARG A O 1
ATOM 671 N N . LEU A 1 81 ? -2.512 0.661 14.013 1.00 98.44 81 LEU A N 1
ATOM 672 C CA . LEU A 1 81 ? -3.161 1.807 13.370 1.00 98.44 81 LEU A CA 1
ATOM 673 C C . LEU A 1 81 ? -3.470 1.567 11.892 1.00 98.44 81 LEU A C 1
ATOM 675 O O . LEU A 1 81 ? -4.214 2.335 11.299 1.00 98.44 81 LEU A O 1
ATOM 679 N N . VAL A 1 82 ? -2.883 0.539 11.285 1.00 98.50 82 VAL A N 1
ATOM 680 C CA . VAL A 1 82 ? -3.109 0.153 9.890 1.00 98.50 82 VAL A CA 1
ATOM 681 C C . VAL A 1 82 ? -3.301 -1.354 9.821 1.00 98.50 82 VAL A C 1
ATOM 683 O O . VAL A 1 82 ? -2.720 -2.089 10.613 1.00 98.50 82 VAL A O 1
ATOM 686 N N . ASP A 1 83 ? -4.087 -1.809 8.858 1.00 98.62 83 ASP A N 1
ATOM 687 C CA . ASP A 1 83 ? -4.366 -3.219 8.585 1.00 98.62 83 ASP A CA 1
ATOM 688 C C . ASP A 1 83 ? -3.482 -3.756 7.442 1.00 98.62 83 ASP A C 1
ATOM 690 O O . ASP A 1 83 ? -3.317 -4.967 7.283 1.00 98.62 83 ASP A O 1
ATOM 694 N N . GLY A 1 84 ? -2.858 -2.868 6.655 1.00 98.56 84 GLY A N 1
ATOM 695 C CA . GLY A 1 84 ? -1.929 -3.274 5.603 1.00 98.56 84 GLY A CA 1
ATOM 696 C C . GLY A 1 84 ? -0.949 -2.203 5.131 1.00 98.56 84 GLY A C 1
ATOM 697 O O . GLY A 1 84 ? -1.281 -1.020 5.076 1.00 98.56 84 GLY A O 1
ATOM 698 N N . ILE A 1 85 ? 0.248 -2.630 4.735 1.00 98.69 85 ILE A N 1
ATOM 699 C CA . ILE A 1 85 ? 1.319 -1.776 4.204 1.00 98.69 85 ILE A CA 1
ATOM 700 C C . ILE A 1 85 ? 1.666 -2.223 2.785 1.00 98.69 85 ILE A C 1
ATOM 702 O O . ILE A 1 85 ? 1.823 -3.412 2.516 1.00 98.69 85 ILE A O 1
ATOM 706 N N . ILE A 1 86 ? 1.810 -1.254 1.883 1.00 98.56 86 ILE A N 1
ATOM 707 C CA . ILE A 1 86 ? 2.138 -1.451 0.471 1.00 98.56 86 ILE A CA 1
ATOM 708 C C . ILE A 1 86 ? 3.426 -0.658 0.169 1.00 98.56 86 ILE A C 1
ATOM 710 O O . ILE A 1 86 ? 3.353 0.513 -0.227 1.00 98.56 86 ILE A O 1
ATOM 714 N N . PRO A 1 87 ? 4.620 -1.239 0.390 1.00 97.56 87 PRO A N 1
ATOM 715 C CA . PRO A 1 87 ? 5.881 -0.640 -0.040 1.00 97.56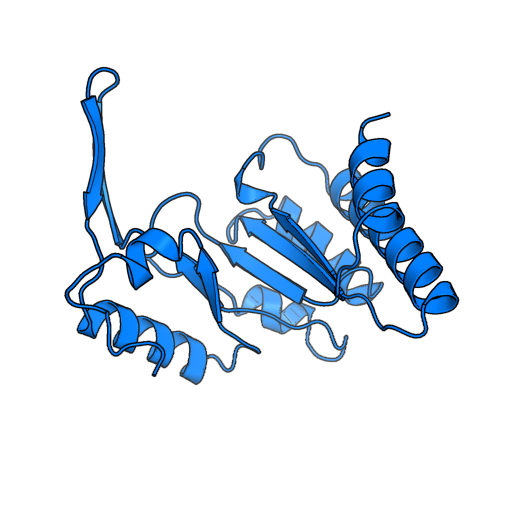 87 PRO A CA 1
ATOM 716 C C . PRO A 1 87 ? 5.895 -0.497 -1.564 1.00 97.56 87 PRO A C 1
ATOM 718 O O . PRO A 1 87 ? 5.460 -1.387 -2.292 1.00 97.56 87 PRO A O 1
ATOM 721 N N . SER A 1 88 ? 6.316 0.655 -2.074 1.00 95.88 88 SER A N 1
ATOM 722 C CA . SER A 1 88 ? 6.222 0.977 -3.500 1.00 95.88 88 SER A CA 1
ATOM 723 C C . SER A 1 88 ? 7.381 1.834 -3.992 1.00 95.88 88 SER A C 1
ATOM 725 O O . SER A 1 88 ? 8.007 2.565 -3.223 1.00 95.88 88 SER A O 1
ATOM 727 N N . ASN A 1 89 ? 7.579 1.805 -5.310 1.00 89.62 89 ASN A N 1
ATOM 728 C CA . ASN A 1 89 ? 8.479 2.688 -6.046 1.00 89.62 89 ASN A CA 1
ATOM 729 C C . ASN A 1 89 ? 7.710 3.844 -6.691 1.00 89.62 89 ASN A C 1
ATOM 731 O O . ASN A 1 89 ? 6.502 3.759 -6.914 1.00 89.62 89 ASN A O 1
ATOM 735 N N . HIS A 1 90 ? 8.406 4.942 -6.992 1.00 76.94 90 HIS A N 1
ATOM 736 C CA . HIS A 1 90 ? 7.760 6.182 -7.436 1.00 76.94 90 HIS A CA 1
ATOM 737 C C . HIS A 1 90 ? 7.165 6.142 -8.838 1.00 76.94 90 HIS A C 1
ATOM 739 O O . HIS A 1 90 ? 6.181 6.830 -9.100 1.00 76.94 90 HIS A O 1
ATOM 745 N N . VAL A 1 91 ? 7.768 5.378 -9.742 1.00 76.56 91 VAL A N 1
ATOM 746 C CA . VAL A 1 91 ? 7.333 5.343 -11.141 1.00 76.56 91 VAL A CA 1
ATOM 747 C C . VAL A 1 91 ? 7.520 4.135 -12.088 1.00 76.56 91 VAL A C 1
ATOM 749 O O . VAL A 1 91 ? 6.943 4.116 -13.171 1.00 76.56 91 VAL A O 1
ATOM 752 N N . SER A 1 92 ? 8.323 3.132 -11.693 1.00 84.44 92 SER A N 1
ATOM 753 C CA . SER A 1 92 ? 8.488 1.874 -12.406 1.00 84.44 92 SER A CA 1
ATOM 754 C C . SER A 1 92 ? 8.496 0.683 -11.450 1.00 84.44 92 SER A C 1
ATOM 756 O O . SER A 1 92 ? 8.858 0.807 -10.276 1.00 84.44 92 SER A O 1
ATOM 758 N N . ALA A 1 93 ? 8.108 -0.477 -11.973 1.00 87.12 93 ALA A N 1
ATOM 759 C CA . ALA A 1 93 ? 8.121 -1.736 -11.245 1.00 87.12 93 ALA A CA 1
ATOM 760 C C . ALA A 1 93 ? 9.536 -2.298 -11.081 1.00 87.12 93 ALA A C 1
ATOM 762 O O . ALA A 1 93 ? 9.810 -2.866 -10.036 1.00 87.12 93 ALA A O 1
ATOM 763 N N . ASP A 1 94 ? 10.425 -2.148 -12.073 1.00 89.88 94 ASP A N 1
ATOM 764 C CA . ASP A 1 94 ? 11.817 -2.599 -11.958 1.00 89.88 94 ASP A CA 1
ATOM 765 C C . ASP A 1 94 ? 12.705 -1.475 -11.374 1.00 89.88 94 ASP A C 1
ATOM 767 O O . ASP A 1 94 ? 12.625 -0.334 -11.854 1.00 89.88 94 ASP A O 1
ATOM 771 N N . PRO A 1 95 ? 13.582 -1.785 -10.393 1.00 91.12 95 PRO A N 1
ATOM 772 C CA . PRO A 1 95 ? 13.621 -3.028 -9.599 1.00 91.12 95 PRO A CA 1
ATOM 773 C C . PRO A 1 95 ? 12.418 -3.130 -8.646 1.00 91.12 95 PRO A C 1
ATOM 775 O O . PRO A 1 95 ? 11.956 -2.100 -8.178 1.00 91.12 95 PRO A O 1
ATOM 778 N N . LEU A 1 96 ? 11.932 -4.336 -8.317 1.00 93.94 96 LEU A N 1
ATOM 779 C CA . LEU A 1 96 ? 10.757 -4.483 -7.440 1.00 93.94 96 LEU A CA 1
ATOM 780 C C . LEU A 1 96 ? 10.961 -3.823 -6.062 1.00 93.94 96 LEU A C 1
ATOM 782 O O . LEU A 1 96 ? 12.045 -3.958 -5.490 1.00 93.94 96 LEU A O 1
ATOM 786 N N . PRO A 1 97 ? 9.933 -3.146 -5.504 1.00 93.94 97 PRO A N 1
ATOM 787 C CA . PRO A 1 97 ? 10.017 -2.559 -4.171 1.00 93.94 97 PRO A CA 1
ATOM 788 C C . PRO A 1 97 ? 10.375 -3.609 -3.106 1.00 93.94 97 PRO A C 1
ATOM 790 O O . PRO A 1 97 ? 9.696 -4.643 -3.048 1.00 93.94 97 PRO A O 1
ATOM 793 N N . PRO A 1 98 ? 11.367 -3.346 -2.233 1.00 93.81 98 PRO A N 1
ATOM 794 C CA . PRO A 1 98 ? 11.710 -4.250 -1.140 1.00 93.81 98 PRO A CA 1
ATOM 795 C C . PRO A 1 98 ? 10.602 -4.271 -0.080 1.00 93.81 98 PRO A C 1
ATOM 797 O O . PRO A 1 98 ? 10.075 -3.225 0.317 1.00 93.81 98 PRO A O 1
ATOM 800 N N . VAL A 1 99 ? 10.263 -5.464 0.411 1.00 97.06 99 VAL A N 1
ATOM 801 C CA . VAL A 1 99 ? 9.127 -5.689 1.330 1.00 97.06 99 VAL A CA 1
ATOM 802 C C . VAL A 1 99 ? 9.538 -6.355 2.640 1.00 97.06 99 VAL A C 1
ATOM 804 O O . VAL A 1 99 ? 8.846 -6.219 3.647 1.00 97.06 99 VAL A O 1
ATOM 807 N N . GLU A 1 100 ? 10.686 -7.020 2.672 1.00 96.88 100 GLU A N 1
ATOM 808 C CA . GLU A 1 100 ? 11.127 -7.905 3.749 1.00 96.88 100 GLU A CA 1
ATOM 809 C C . GLU A 1 100 ? 11.314 -7.157 5.073 1.00 96.88 100 GLU A C 1
ATOM 811 O O . GLU A 1 100 ? 10.947 -7.648 6.142 1.00 96.88 100 GLU A O 1
ATOM 816 N N . HIS A 1 101 ? 11.817 -5.920 5.020 1.00 96.44 101 HIS A N 1
ATOM 817 C CA . HIS A 1 101 ? 11.926 -5.066 6.204 1.00 96.44 101 HIS A CA 1
ATOM 818 C C . HIS A 1 101 ? 10.552 -4.721 6.795 1.00 96.44 101 HIS A C 1
ATOM 820 O O . HIS A 1 101 ? 10.416 -4.639 8.017 1.00 96.44 101 HIS A O 1
ATOM 826 N N . TYR A 1 102 ? 9.530 -4.566 5.951 1.00 98.06 102 TYR A N 1
ATOM 827 C CA . TYR A 1 102 ? 8.156 -4.329 6.390 1.00 98.06 102 TYR A CA 1
ATOM 828 C C . TYR A 1 102 ? 7.520 -5.613 6.933 1.00 98.06 102 TYR A C 1
ATOM 830 O O . TYR A 1 102 ? 6.912 -5.583 8.001 1.00 98.06 102 TYR A O 1
ATOM 838 N N . GLN A 1 103 ? 7.748 -6.762 6.288 1.00 98.06 103 GLN A N 1
ATOM 839 C CA . GLN A 1 103 ? 7.323 -8.066 6.817 1.00 98.06 103 GLN A CA 1
ATOM 840 C C . GLN A 1 103 ? 7.914 -8.322 8.210 1.00 98.06 103 GLN A C 1
ATOM 842 O O . GLN A 1 103 ? 7.218 -8.794 9.110 1.00 98.06 103 GLN A O 1
ATOM 847 N N . HIS A 1 104 ? 9.179 -7.948 8.423 1.00 97.69 104 HIS A N 1
ATOM 848 C CA . HIS A 1 104 ? 9.839 -8.090 9.715 1.00 97.69 104 HIS A CA 1
ATOM 849 C C . HIS A 1 104 ? 9.145 -7.287 10.828 1.00 97.69 104 HIS A C 1
ATOM 851 O O . HIS A 1 104 ? 8.862 -7.845 11.887 1.00 97.69 104 HIS A O 1
ATOM 857 N N . ILE A 1 105 ? 8.836 -6.004 10.603 1.00 97.75 105 ILE A N 1
ATOM 858 C CA . ILE A 1 105 ? 8.175 -5.158 11.619 1.00 97.75 105 ILE A CA 1
ATOM 859 C C . ILE A 1 105 ? 6.691 -5.493 11.822 1.00 97.75 105 ILE A C 1
ATOM 861 O O . ILE A 1 105 ? 6.132 -5.146 12.860 1.00 97.75 105 ILE A O 1
ATOM 865 N N . CYS A 1 106 ? 6.056 -6.164 10.860 1.00 98.12 106 CYS A N 1
ATOM 866 C CA . CYS A 1 106 ? 4.660 -6.600 10.943 1.00 98.12 106 CYS A CA 1
ATOM 867 C C . CYS A 1 106 ? 4.489 -7.998 11.556 1.00 98.12 106 CYS A C 1
ATOM 869 O O . CYS A 1 106 ? 3.368 -8.426 11.844 1.00 98.12 106 CYS A O 1
ATOM 871 N N . LYS A 1 107 ? 5.583 -8.727 11.801 1.00 97.06 107 LYS A N 1
ATOM 872 C CA . LYS A 1 107 ? 5.519 -10.077 12.362 1.00 97.06 107 LYS A CA 1
ATOM 873 C C . LYS A 1 107 ? 4.813 -10.073 13.724 1.00 97.06 107 LYS A C 1
ATOM 875 O O . LYS A 1 107 ? 5.272 -9.454 14.678 1.00 97.06 107 LYS A O 1
ATOM 880 N N . GLY A 1 108 ? 3.702 -10.805 13.816 1.00 96.44 108 GLY A N 1
ATOM 881 C CA . GLY A 1 108 ? 2.915 -10.949 15.046 1.00 96.44 108 GLY A CA 1
ATOM 882 C C . GLY A 1 108 ? 1.982 -9.776 15.371 1.00 96.44 108 GLY A C 1
ATOM 883 O O . GLY A 1 108 ? 1.275 -9.836 16.376 1.00 96.44 108 GLY A O 1
ATOM 884 N N . THR A 1 109 ? 1.926 -8.728 14.543 1.00 97.62 109 THR A N 1
ATOM 885 C CA . THR A 1 109 ? 1.015 -7.593 14.777 1.00 97.62 109 THR A CA 1
ATOM 886 C C . THR A 1 109 ? -0.378 -7.823 14.191 1.00 97.62 109 THR A C 1
ATOM 888 O O . THR A 1 109 ? -1.347 -7.254 14.698 1.00 97.62 109 THR A O 1
ATOM 891 N N . GLY A 1 110 ? -0.476 -8.683 13.169 1.00 96.62 110 GLY A N 1
ATOM 892 C CA . GLY A 1 110 ? -1.674 -8.896 12.350 1.00 96.62 110 GLY A CA 1
ATOM 893 C C . GLY A 1 110 ? -1.769 -7.952 11.145 1.00 96.62 110 GLY A C 1
ATOM 894 O O . GLY A 1 110 ? -2.693 -8.083 10.348 1.00 96.62 110 GLY A O 1
ATOM 895 N N . VAL A 1 111 ? -0.819 -7.021 10.996 1.00 98.50 111 VAL A N 1
ATOM 896 C CA . VAL A 1 111 ? -0.748 -6.105 9.851 1.00 98.50 111 VAL A CA 1
ATOM 897 C C . VAL A 1 111 ? -0.184 -6.834 8.638 1.00 98.50 111 VAL A C 1
ATOM 899 O O . VAL A 1 111 ? 0.879 -7.443 8.723 1.00 98.50 111 VAL A O 1
ATOM 902 N N . LYS A 1 112 ? -0.884 -6.740 7.509 1.00 98.56 112 LYS A N 1
ATOM 903 C CA . LYS A 1 112 ? -0.501 -7.394 6.254 1.00 98.56 112 LYS A CA 1
ATOM 904 C C . LYS A 1 112 ? 0.531 -6.576 5.475 1.00 98.56 112 LYS A C 1
ATOM 906 O O . LYS A 1 112 ? 0.507 -5.344 5.506 1.00 98.56 112 LYS A O 1
ATOM 911 N N . VAL A 1 113 ? 1.395 -7.232 4.714 1.00 98.62 113 VAL A N 1
ATOM 912 C CA . VAL A 1 113 ? 2.342 -6.595 3.792 1.00 98.62 113 VAL A CA 1
ATOM 913 C C . VAL A 1 113 ? 2.067 -7.077 2.378 1.00 98.62 113 VAL A C 1
ATOM 915 O O . VAL A 1 113 ? 2.040 -8.276 2.119 1.00 98.62 113 VAL A O 1
ATOM 918 N N . TYR A 1 114 ? 1.880 -6.137 1.457 1.00 98.56 114 TYR A N 1
ATOM 919 C CA . TYR A 1 114 ? 1.543 -6.419 0.065 1.00 98.56 114 TYR A CA 1
ATOM 920 C C . TYR A 1 114 ? 2.728 -6.100 -0.846 1.00 98.56 114 TYR A C 1
ATOM 922 O O . TYR A 1 114 ? 3.335 -5.033 -0.726 1.00 98.56 114 TYR A O 1
ATOM 930 N N . GLY A 1 115 ? 3.019 -6.992 -1.792 1.00 97.69 115 GLY A N 1
ATOM 931 C CA . GLY A 1 115 ? 3.905 -6.682 -2.913 1.00 97.69 115 GLY A CA 1
ATOM 932 C C . GLY A 1 115 ? 3.246 -5.666 -3.843 1.00 97.69 115 GLY A C 1
ATOM 933 O O . GLY A 1 115 ? 2.031 -5.706 -4.023 1.00 97.69 115 GLY A O 1
ATOM 934 N N . CYS A 1 116 ? 4.012 -4.747 -4.432 1.00 96.56 116 CYS A N 1
ATOM 935 C CA . CYS A 1 116 ? 3.468 -3.751 -5.355 1.00 96.56 116 CYS A CA 1
ATOM 936 C C . CYS A 1 116 ? 4.023 -3.952 -6.764 1.00 96.56 116 CYS A C 1
ATOM 938 O O . CYS A 1 116 ? 5.234 -3.912 -6.969 1.00 96.56 116 CYS A O 1
ATOM 940 N N . ILE A 1 117 ? 3.129 -4.067 -7.743 1.00 94.62 117 ILE A N 1
ATOM 941 C CA . ILE A 1 117 ? 3.467 -4.043 -9.168 1.00 94.62 117 ILE A CA 1
ATOM 942 C C . ILE A 1 117 ? 2.968 -2.710 -9.732 1.00 94.62 117 ILE A C 1
ATOM 944 O O . ILE A 1 117 ? 1.772 -2.429 -9.702 1.00 94.62 117 ILE A O 1
ATOM 948 N N . ASP A 1 118 ? 3.886 -1.857 -10.188 1.00 92.88 118 ASP A N 1
ATOM 949 C CA . ASP A 1 118 ? 3.544 -0.619 -10.903 1.00 92.88 118 ASP A CA 1
ATOM 950 C C . ASP A 1 118 ? 3.075 -0.947 -12.327 1.00 92.88 118 ASP A C 1
ATOM 952 O O . ASP A 1 118 ? 3.506 -1.948 -12.889 1.00 92.88 118 ASP A O 1
ATOM 956 N N . GLY A 1 119 ? 2.222 -0.121 -12.930 1.00 90.56 119 GLY A N 1
ATOM 957 C CA . GLY A 1 119 ? 1.700 -0.326 -14.282 1.00 90.56 119 GLY A CA 1
ATOM 958 C C . GLY A 1 119 ? 2.756 -0.177 -15.377 1.00 90.56 119 GLY A C 1
ATOM 959 O O . GLY A 1 119 ? 2.574 -0.694 -16.479 1.00 90.56 119 GLY A O 1
ATOM 960 N N . TRP A 1 120 ? 3.886 0.466 -15.072 1.00 90.50 120 TRP A N 1
ATOM 961 C CA . TRP A 1 120 ? 5.014 0.596 -15.990 1.00 90.50 120 TRP A CA 1
ATOM 962 C C . TRP A 1 120 ? 6.227 -0.187 -15.518 1.00 90.50 120 TRP A C 1
ATOM 964 O O . TRP A 1 120 ? 6.600 -0.166 -14.346 1.00 90.50 120 TRP A O 1
ATOM 974 N N . ARG A 1 121 ? 6.909 -0.836 -16.460 1.00 90.06 121 ARG A N 1
ATOM 975 C CA . ARG A 1 121 ? 8.099 -1.630 -16.172 1.00 90.06 121 ARG A CA 1
ATOM 976 C C . ARG A 1 121 ? 9.334 -0.765 -15.955 1.00 90.06 121 ARG A C 1
ATOM 978 O O . ARG A 1 121 ? 10.037 -0.964 -14.974 1.00 90.06 121 ARG A O 1
ATOM 985 N N . TRP A 1 122 ? 9.576 0.187 -16.862 1.00 88.44 122 TRP A N 1
ATOM 986 C CA . TRP A 1 122 ? 10.747 1.075 -16.870 1.00 88.44 122 TRP A CA 1
ATOM 987 C C . TRP A 1 122 ? 10.384 2.488 -17.317 1.00 88.44 122 TRP A C 1
ATOM 989 O O . TRP A 1 122 ? 9.487 2.679 -18.141 1.00 88.44 122 TRP A O 1
ATOM 999 N N . ILE A 1 123 ? 11.164 3.465 -16.854 1.00 85.69 123 ILE A N 1
ATOM 1000 C CA . ILE A 1 123 ? 11.286 4.767 -17.513 1.00 85.69 123 ILE A CA 1
ATOM 1001 C C . ILE A 1 123 ? 12.453 4.688 -18.494 1.00 85.69 123 ILE A C 1
ATOM 1003 O O . ILE A 1 123 ? 13.577 4.402 -18.094 1.00 85.69 123 ILE A O 1
ATOM 1007 N N . LEU A 1 124 ? 12.192 4.976 -19.766 1.00 85.44 124 LEU A N 1
ATOM 1008 C CA . LEU A 1 124 ? 13.219 5.003 -20.812 1.00 85.44 124 LEU A CA 1
ATOM 1009 C C . LEU A 1 124 ? 13.781 6.409 -21.040 1.00 85.44 124 LEU A C 1
ATOM 1011 O O . LEU A 1 124 ? 14.886 6.564 -21.549 1.00 85.44 124 LEU A O 1
ATOM 1015 N N . GLY A 1 125 ? 13.031 7.442 -20.663 1.00 84.19 125 GLY A N 1
ATOM 1016 C CA . GLY A 1 125 ? 13.479 8.823 -20.759 1.00 84.19 125 GLY A CA 1
ATOM 1017 C C . GLY A 1 125 ? 12.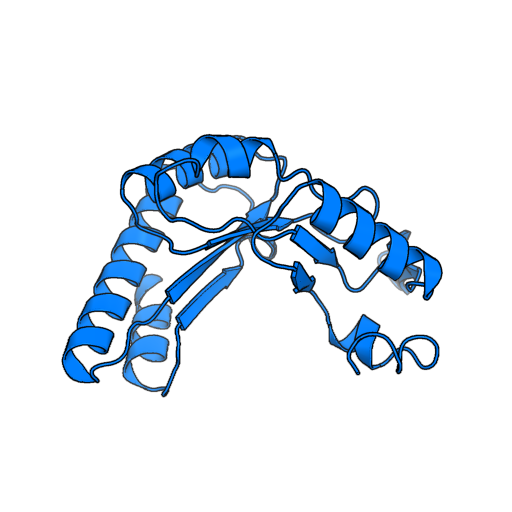419 9.805 -20.288 1.00 84.19 125 GLY A C 1
ATOM 1018 O O . GLY A 1 125 ? 11.237 9.477 -20.191 1.00 84.19 125 GLY A O 1
ATOM 1019 N N . HIS A 1 126 ? 12.846 11.029 -20.003 1.00 85.12 126 HIS A N 1
ATOM 1020 C CA . HIS A 1 126 ? 11.960 12.130 -19.653 1.00 85.12 126 HIS A CA 1
ATOM 1021 C C . HIS A 1 126 ? 12.423 13.401 -20.354 1.00 85.12 126 HIS A C 1
ATOM 1023 O O . HIS A 1 126 ? 13.607 13.736 -20.325 1.00 85.12 126 HIS A O 1
ATOM 1029 N N . HIS A 1 127 ? 11.485 14.124 -20.958 1.00 85.31 127 HIS A N 1
ATOM 1030 C CA . HIS A 1 127 ? 11.754 15.432 -21.533 1.00 85.31 127 HIS A CA 1
ATOM 1031 C C . HIS A 1 127 ? 10.558 16.364 -21.321 1.00 85.31 127 HIS A C 1
ATOM 1033 O O . HIS A 1 127 ? 9.409 15.990 -21.551 1.00 85.31 127 HIS A O 1
ATOM 1039 N N . ALA A 1 128 ? 10.827 17.610 -20.919 1.00 82.69 128 ALA A N 1
ATOM 1040 C CA . ALA A 1 128 ? 9.804 18.553 -20.457 1.00 82.69 128 ALA A CA 1
ATOM 1041 C C . ALA A 1 128 ? 8.676 18.818 -21.474 1.00 82.69 128 ALA A C 1
ATOM 1043 O O . ALA A 1 128 ? 7.552 19.103 -21.080 1.00 82.69 128 ALA A O 1
ATOM 1044 N N . LYS A 1 129 ? 8.963 18.714 -22.780 1.00 82.56 129 LYS A N 1
ATOM 1045 C CA . LYS A 1 129 ? 7.972 18.947 -23.848 1.00 82.56 129 LYS A CA 1
ATOM 1046 C C . LYS A 1 129 ? 7.192 17.702 -24.275 1.00 82.56 129 LYS A C 1
ATOM 1048 O O . LYS A 1 129 ? 6.120 17.840 -24.845 1.00 82.56 129 LYS A O 1
ATOM 1053 N N . THR A 1 130 ? 7.746 16.511 -24.068 1.00 77.88 130 THR A N 1
ATOM 1054 C CA . THR A 1 130 ? 7.209 15.253 -24.623 1.00 77.88 130 THR A CA 1
ATOM 1055 C C . THR A 1 130 ? 6.795 14.258 -23.541 1.00 77.88 130 THR A C 1
ATOM 1057 O O . THR A 1 130 ? 6.242 13.209 -23.851 1.00 77.88 130 THR A O 1
ATOM 1060 N N . GLY A 1 131 ? 7.019 14.595 -22.270 1.00 83.06 131 GLY A N 1
ATOM 1061 C CA . GLY A 1 131 ? 6.654 13.771 -21.128 1.00 83.06 131 GLY A CA 1
ATOM 1062 C C . GLY A 1 131 ? 7.659 12.654 -20.852 1.00 83.06 131 GLY A C 1
ATOM 1063 O O . GLY A 1 131 ? 8.849 12.754 -21.159 1.00 83.06 131 GLY A O 1
ATOM 1064 N N . VAL A 1 132 ? 7.170 11.600 -20.198 1.00 83.94 132 VAL A N 1
ATOM 1065 C CA . VAL A 1 132 ? 7.963 10.434 -19.795 1.00 83.94 132 VAL A CA 1
ATOM 1066 C C . VAL A 1 132 ? 7.712 9.304 -20.788 1.00 83.94 132 VAL A C 1
ATOM 1068 O O . VAL A 1 132 ? 6.572 8.865 -20.942 1.00 83.94 132 VAL A O 1
ATOM 1071 N N . LEU A 1 133 ? 8.772 8.802 -21.414 1.00 86.00 133 LEU A N 1
ATOM 1072 C CA . LEU A 1 133 ? 8.726 7.570 -22.190 1.00 86.00 133 LEU A CA 1
ATOM 1073 C C . LEU A 1 133 ? 8.811 6.383 -21.229 1.00 86.00 133 LEU A C 1
ATOM 1075 O O . LEU A 1 133 ? 9.758 6.284 -20.442 1.00 86.00 133 LEU A O 1
ATOM 1079 N N . ARG A 1 134 ? 7.825 5.486 -21.289 1.00 88.12 134 ARG A N 1
ATOM 1080 C CA . ARG A 1 134 ? 7.707 4.338 -20.385 1.00 88.12 134 ARG A CA 1
ATOM 1081 C C . ARG A 1 134 ? 7.605 3.035 -21.163 1.00 88.12 134 ARG A C 1
ATOM 1083 O O . ARG A 1 134 ? 7.036 2.998 -22.250 1.00 88.12 134 ARG A O 1
ATOM 1090 N N . MET A 1 135 ? 8.159 1.974 -20.592 1.00 88.56 135 MET A N 1
ATOM 1091 C CA . MET A 1 135 ? 8.068 0.619 -21.125 1.00 88.56 135 MET A CA 1
ATOM 1092 C C . MET A 1 135 ? 6.921 -0.122 -20.440 1.00 88.56 135 MET A C 1
ATOM 1094 O O . MET A 1 135 ? 6.866 -0.166 -19.210 1.00 88.56 135 MET A O 1
ATOM 1098 N N . ALA A 1 136 ? 6.023 -0.706 -21.232 1.00 89.31 136 ALA A N 1
ATOM 1099 C CA . ALA A 1 136 ? 4.964 -1.577 -20.734 1.00 89.31 136 ALA A CA 1
ATOM 1100 C C . ALA A 1 136 ? 5.517 -2.943 -20.292 1.00 89.31 136 ALA A C 1
ATOM 1102 O O . ALA A 1 136 ? 6.637 -3.330 -20.636 1.00 89.31 136 ALA A O 1
ATOM 1103 N N . HIS A 1 137 ? 4.710 -3.681 -19.536 1.00 91.44 137 HIS A N 1
ATOM 1104 C CA . HIS A 1 137 ? 5.020 -5.052 -19.137 1.00 91.44 137 HIS A CA 1
ATOM 1105 C C . HIS A 1 137 ? 4.809 -6.053 -20.272 1.00 91.44 137 HIS A C 1
ATOM 1107 O O . HIS A 1 137 ? 3.901 -5.896 -21.091 1.00 91.44 137 HIS A O 1
ATOM 1113 N N . SER A 1 138 ? 5.624 -7.108 -20.274 1.00 90.12 138 SER A N 1
ATOM 1114 C CA . SER A 1 138 ? 5.339 -8.360 -20.984 1.00 90.12 138 SER A CA 1
ATOM 1115 C C . SER A 1 138 ? 4.700 -9.378 -20.023 1.00 90.12 138 SER A C 1
ATOM 1117 O O . SER A 1 138 ? 4.866 -9.225 -18.805 1.00 90.12 138 SER A O 1
ATOM 1119 N N . PRO A 1 139 ? 4.010 -10.422 -20.521 1.00 88.81 139 PRO A N 1
ATOM 1120 C CA . PRO A 1 139 ? 3.483 -11.493 -19.671 1.00 88.81 139 PRO A CA 1
ATOM 1121 C C . PRO A 1 139 ? 4.552 -12.089 -18.751 1.00 88.81 139 PRO A C 1
ATOM 1123 O O . PRO A 1 139 ? 4.376 -12.125 -17.537 1.00 88.81 139 PRO A O 1
ATOM 1126 N N . GLU A 1 140 ? 5.725 -12.404 -19.306 1.00 90.75 140 GLU A N 1
ATOM 1127 C CA . GLU A 1 140 ? 6.827 -13.025 -18.568 1.00 90.75 140 GLU A CA 1
ATOM 1128 C C . GLU A 1 140 ? 7.345 -12.119 -17.447 1.00 90.75 140 GLU A C 1
ATOM 1130 O O . GLU A 1 140 ? 7.790 -12.593 -16.401 1.00 90.75 140 GLU A O 1
ATOM 1135 N N . SER A 1 141 ? 7.306 -10.795 -17.650 1.00 91.56 141 SER A N 1
ATOM 1136 C CA . SER A 1 141 ? 7.706 -9.857 -16.602 1.00 91.56 141 SER A CA 1
ATOM 1137 C C . SER A 1 141 ? 6.732 -9.867 -15.427 1.00 91.56 141 SER A C 1
ATOM 1139 O O . SER A 1 141 ? 7.199 -9.880 -14.290 1.00 91.56 141 SER A O 1
ATOM 1141 N N . ILE A 1 142 ? 5.420 -9.936 -15.684 1.00 92.00 142 ILE A N 1
ATOM 1142 C CA . ILE A 1 142 ? 4.403 -10.022 -14.629 1.00 92.00 142 ILE A CA 1
ATOM 1143 C C . ILE A 1 142 ? 4.500 -11.357 -13.891 1.00 92.00 142 ILE A C 1
ATOM 1145 O O . ILE A 1 142 ? 4.551 -11.341 -12.662 1.00 92.00 142 ILE A O 1
ATOM 1149 N N . ASP A 1 143 ? 4.611 -12.477 -14.610 1.00 91.88 143 ASP A N 1
ATOM 1150 C CA . ASP A 1 143 ? 4.762 -13.809 -14.007 1.00 91.88 143 ASP A CA 1
ATOM 1151 C C . ASP A 1 143 ? 5.965 -13.839 -13.061 1.00 91.88 143 ASP A C 1
ATOM 1153 O O . ASP A 1 143 ? 5.855 -14.221 -11.898 1.00 91.88 143 ASP A O 1
ATOM 1157 N N . ARG A 1 144 ? 7.103 -13.298 -13.511 1.00 95.19 144 ARG A N 1
ATOM 1158 C CA . ARG A 1 144 ? 8.311 -13.174 -12.689 1.00 95.19 144 ARG A CA 1
ATOM 1159 C C . ARG A 1 144 ? 8.085 -12.342 -11.420 1.00 95.19 144 ARG A C 1
ATOM 1161 O O . ARG A 1 144 ? 8.698 -12.641 -10.392 1.00 95.19 144 ARG A O 1
ATOM 1168 N N . TYR A 1 145 ? 7.270 -11.288 -11.479 1.00 95.06 145 TYR A N 1
ATOM 1169 C CA . TYR A 1 145 ? 6.968 -10.446 -10.316 1.00 95.06 145 TYR A CA 1
ATOM 1170 C C . TYR A 1 145 ? 6.034 -11.128 -9.326 1.00 95.06 145 TYR A C 1
ATOM 1172 O O . TYR A 1 145 ? 6.289 -11.068 -8.121 1.00 95.06 145 TYR A O 1
ATOM 1180 N N . ILE A 1 146 ? 4.994 -11.796 -9.827 1.00 94.38 146 ILE A N 1
ATOM 1181 C CA . ILE A 1 146 ? 4.088 -12.606 -9.011 1.00 94.38 146 ILE A CA 1
ATOM 1182 C C . ILE A 1 146 ? 4.902 -13.690 -8.309 1.00 94.38 146 ILE A C 1
ATOM 1184 O O . ILE A 1 146 ? 4.916 -13.734 -7.083 1.00 94.38 146 ILE A O 1
ATOM 1188 N N . ASP A 1 147 ? 5.689 -14.461 -9.058 1.00 96.38 147 ASP A N 1
ATOM 1189 C CA . ASP A 1 147 ? 6.566 -15.506 -8.531 1.00 96.38 147 ASP A CA 1
ATOM 1190 C C . ASP A 1 147 ? 7.532 -14.992 -7.457 1.00 96.38 147 ASP A C 1
ATOM 1192 O O . ASP A 1 147 ? 7.777 -15.660 -6.449 1.00 96.38 147 ASP A O 1
ATOM 1196 N N . HIS A 1 148 ? 8.114 -13.807 -7.662 1.00 97.25 148 HIS A N 1
ATOM 1197 C CA . HIS A 1 148 ? 8.986 -13.180 -6.674 1.00 97.25 148 HIS A CA 1
ATOM 1198 C C . HIS A 1 148 ? 8.239 -12.898 -5.367 1.00 97.25 148 HIS A C 1
ATOM 1200 O O . HIS A 1 148 ? 8.690 -13.332 -4.306 1.00 97.25 148 HIS A O 1
ATOM 1206 N N . TYR A 1 149 ? 7.087 -12.232 -5.434 1.00 97.56 149 TYR A N 1
ATOM 1207 C CA . TYR A 1 149 ? 6.305 -11.895 -4.248 1.00 97.56 149 TYR A CA 1
ATOM 1208 C C . TYR A 1 149 ? 5.684 -13.119 -3.568 1.00 97.56 149 TYR A C 1
ATOM 1210 O O . TYR A 1 149 ? 5.667 -13.188 -2.338 1.00 97.56 149 TYR A O 1
ATOM 1218 N N . THR A 1 150 ? 5.267 -14.124 -4.338 1.00 96.38 150 THR A N 1
ATOM 1219 C CA . THR A 1 150 ? 4.811 -15.416 -3.816 1.00 96.38 150 THR A CA 1
ATOM 1220 C C . THR A 1 150 ? 5.921 -16.116 -3.037 1.00 96.38 150 THR A C 1
ATOM 1222 O O . THR A 1 150 ? 5.674 -16.582 -1.927 1.00 96.38 150 THR A O 1
ATOM 1225 N N . ARG A 1 151 ? 7.162 -16.139 -3.549 1.00 97.94 151 ARG A N 1
ATOM 1226 C CA . ARG A 1 151 ? 8.310 -16.703 -2.812 1.00 97.94 151 ARG A CA 1
ATOM 1227 C C . ARG A 1 151 ? 8.641 -15.937 -1.533 1.00 97.94 151 ARG A C 1
ATOM 1229 O O . ARG A 1 151 ? 9.072 -16.555 -0.565 1.00 97.94 151 ARG A O 1
ATOM 1236 N N . LEU A 1 152 ? 8.447 -14.619 -1.523 1.00 97.38 152 LEU A N 1
ATOM 1237 C CA . LEU A 1 152 ? 8.617 -13.797 -0.321 1.00 97.38 152 LEU A CA 1
ATOM 1238 C C . LEU A 1 152 ? 7.474 -13.966 0.691 1.00 97.38 152 LEU A C 1
ATOM 1240 O O . LEU A 1 152 ? 7.609 -13.528 1.831 1.00 97.38 152 LEU A O 1
ATOM 1244 N N . GLY A 1 153 ? 6.360 -14.594 0.304 1.00 97.31 153 GLY A N 1
ATOM 1245 C CA . GLY A 1 153 ? 5.221 -14.822 1.191 1.00 97.31 153 GLY A CA 1
ATOM 1246 C C . GLY A 1 153 ? 4.527 -13.528 1.614 1.00 97.31 153 GLY A C 1
ATOM 1247 O O . GLY A 1 153 ? 4.182 -13.372 2.784 1.00 97.31 153 GLY A O 1
ATOM 1248 N N . VAL A 1 154 ? 4.372 -12.571 0.693 1.00 97.94 154 VAL A N 1
ATOM 1249 C CA . VAL A 1 154 ? 3.538 -11.384 0.945 1.00 97.94 154 VAL A CA 1
ATOM 1250 C C . VAL A 1 154 ? 2.062 -11.781 1.072 1.00 97.94 154 VAL A C 1
ATOM 1252 O O . VAL A 1 154 ? 1.618 -12.763 0.480 1.00 97.94 154 VAL A O 1
ATOM 1255 N N . ASP A 1 155 ? 1.280 -10.988 1.799 1.00 98.06 155 ASP A N 1
ATOM 1256 C CA . ASP A 1 155 ? -0.142 -11.252 2.067 1.00 98.06 155 ASP A CA 1
ATOM 1257 C C . ASP A 1 155 ? -1.058 -10.963 0.864 1.00 98.06 155 ASP A C 1
ATOM 1259 O O . ASP A 1 155 ? -2.257 -11.244 0.890 1.00 98.06 155 ASP A O 1
ATOM 1263 N N . GLY A 1 156 ? -0.505 -10.368 -0.192 1.00 96.88 156 GLY A N 1
ATOM 1264 C CA . GLY A 1 156 ? -1.194 -10.107 -1.445 1.00 96.88 156 GLY A CA 1
ATOM 1265 C C . GLY A 1 156 ? -0.384 -9.215 -2.377 1.00 96.88 156 GLY A C 1
ATOM 1266 O O . GLY A 1 156 ? 0.699 -8.738 -2.032 1.00 96.88 156 GLY A O 1
ATOM 1267 N N . ILE A 1 157 ? -0.936 -8.963 -3.562 1.00 95.94 157 ILE A N 1
ATOM 1268 C CA . ILE A 1 157 ? -0.329 -8.101 -4.578 1.00 95.94 157 ILE A CA 1
ATOM 1269 C C . ILE A 1 157 ? -1.236 -6.894 -4.815 1.00 95.94 157 ILE A C 1
ATOM 1271 O O . ILE A 1 157 ? -2.426 -7.033 -5.094 1.00 95.94 157 ILE A O 1
ATOM 1275 N N . PHE A 1 158 ? -0.660 -5.702 -4.713 1.00 95.75 158 PHE A N 1
ATOM 1276 C CA . PHE A 1 158 ? -1.277 -4.442 -5.097 1.00 95.75 158 PHE A CA 1
ATOM 1277 C C . PHE A 1 158 ? -0.778 -4.035 -6.485 1.00 95.75 158 PHE A C 1
ATOM 1279 O O . PHE A 1 158 ? 0.421 -3.843 -6.688 1.00 95.75 158 PHE A O 1
ATOM 1286 N N . VAL A 1 159 ? -1.695 -3.871 -7.438 1.00 93.75 159 VAL A N 1
ATOM 1287 C CA . VAL A 1 159 ? -1.362 -3.403 -8.789 1.00 93.75 159 VAL A CA 1
ATOM 1288 C C . VAL A 1 159 ? -1.666 -1.912 -8.884 1.00 93.75 159 VAL A C 1
ATOM 1290 O O . VAL A 1 159 ? -2.824 -1.492 -8.929 1.00 93.75 159 VAL A O 1
ATOM 1293 N N . TYR A 1 160 ? -0.619 -1.093 -8.894 1.00 92.81 160 TYR A N 1
ATOM 1294 C CA . TYR A 1 160 ? -0.744 0.342 -9.106 1.00 92.81 160 TYR A CA 1
ATOM 1295 C C . TYR A 1 160 ? -0.827 0.643 -10.606 1.00 92.81 160 TYR A C 1
ATOM 1297 O O . TYR A 1 160 ? -0.139 0.003 -11.388 1.00 92.81 160 TYR A O 1
ATOM 1305 N N . GLN A 1 161 ? -1.659 1.610 -11.018 1.00 90.19 161 GLN A N 1
ATOM 1306 C CA . GLN A 1 161 ? -1.954 1.856 -12.444 1.00 90.19 161 GLN A CA 1
ATOM 1307 C C . GLN A 1 161 ? -2.373 0.570 -13.171 1.00 90.19 161 GLN A C 1
ATOM 1309 O O . GLN A 1 161 ? -1.883 0.240 -14.250 1.00 90.19 161 GLN A O 1
ATOM 1314 N N . GLY A 1 162 ? -3.277 -0.188 -12.540 1.00 88.50 162 GLY A N 1
ATOM 1315 C CA . GLY A 1 162 ? -3.758 -1.464 -13.065 1.00 88.50 162 GLY A CA 1
ATOM 1316 C C . GLY A 1 162 ? -4.449 -1.353 -14.423 1.00 88.50 162 GLY A C 1
ATOM 1317 O O . GLY A 1 162 ? -4.508 -2.340 -15.145 1.00 88.50 162 GLY A O 1
ATOM 1318 N N . ASP A 1 163 ? -4.900 -0.166 -14.826 1.00 88.56 163 ASP A N 1
ATOM 1319 C CA . ASP A 1 163 ? -5.369 0.133 -16.182 1.00 88.56 163 ASP A CA 1
ATOM 1320 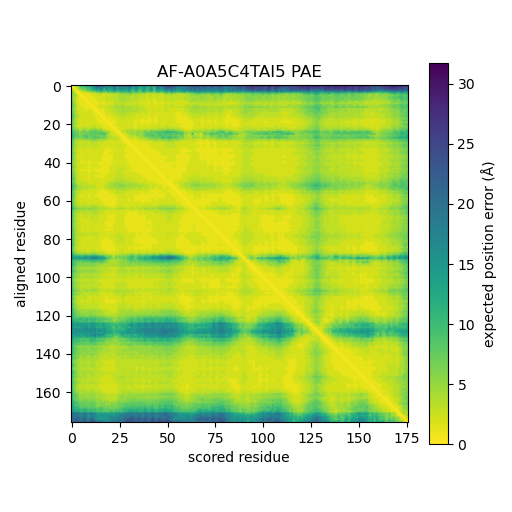C C . ASP A 1 163 ? -4.278 -0.079 -17.244 1.00 88.56 163 ASP A C 1
ATOM 1322 O O . ASP A 1 163 ? -4.574 -0.536 -18.342 1.00 88.56 163 ASP A O 1
ATOM 1326 N N . GLN A 1 164 ? -3.006 0.156 -16.911 1.00 87.19 164 GLN A N 1
ATOM 1327 C CA . GLN A 1 164 ? -1.880 -0.088 -17.822 1.00 87.19 164 GLN A CA 1
ATOM 1328 C C . GLN A 1 164 ? -1.562 -1.578 -17.975 1.00 87.19 164 GLN A C 1
ATOM 1330 O O . GLN A 1 164 ? -1.015 -2.000 -18.992 1.00 87.19 164 GLN A O 1
ATOM 1335 N N . VAL A 1 165 ? -1.929 -2.387 -16.978 1.00 85.69 165 VAL A N 1
ATOM 1336 C CA . VAL A 1 165 ? -1.804 -3.849 -17.035 1.00 85.69 165 VAL A CA 1
ATOM 1337 C C . VAL A 1 165 ? -3.021 -4.453 -17.737 1.00 85.69 165 VAL A C 1
ATOM 1339 O O . VAL A 1 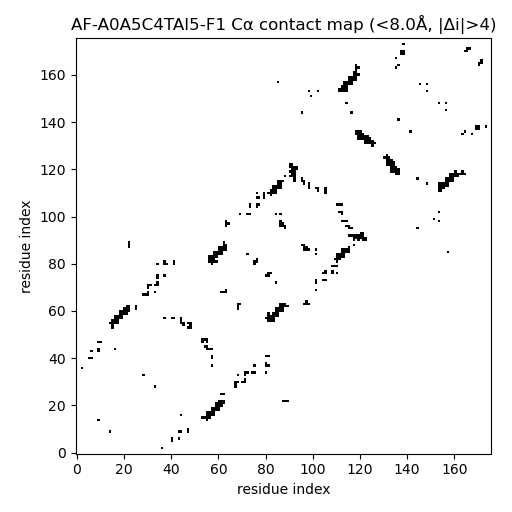165 ? -2.876 -5.217 -18.681 1.00 85.69 165 VAL A O 1
ATOM 1342 N N . THR A 1 166 ? -4.227 -4.075 -17.318 1.00 83.50 166 THR A N 1
ATOM 1343 C CA . THR A 1 166 ? -5.495 -4.621 -17.834 1.00 83.50 166 THR A CA 1
ATOM 1344 C C . THR A 1 166 ? -5.847 -4.118 -19.233 1.00 83.50 166 THR A C 1
ATOM 1346 O O . THR A 1 166 ? -6.486 -4.837 -19.996 1.00 83.50 166 THR A O 1
ATOM 1349 N N . GLY A 1 167 ? -5.410 -2.911 -19.595 1.00 83.44 167 GLY A N 1
ATOM 1350 C CA . GLY A 1 167 ? -5.556 -2.350 -20.937 1.00 83.44 167 GLY A CA 1
ATOM 1351 C C . GLY A 1 167 ? -4.489 -2.821 -21.929 1.00 83.44 167 GLY A C 1
ATOM 1352 O O . GLY A 1 167 ? -4.603 -2.532 -23.119 1.00 83.44 167 GLY A O 1
ATOM 1353 N N . ASN A 1 168 ? -3.453 -3.537 -21.476 1.00 83.38 168 ASN A N 1
ATOM 1354 C CA . ASN A 1 168 ? -2.425 -4.074 -22.360 1.00 83.38 168 ASN A CA 1
ATOM 1355 C C . ASN A 1 168 ? -2.953 -5.335 -23.063 1.00 83.38 168 ASN A C 1
ATOM 1357 O O . ASN A 1 168 ? -3.235 -6.336 -22.394 1.00 83.38 168 ASN A O 1
ATOM 1361 N N . PRO A 1 169 ? -3.035 -5.341 -24.408 1.00 82.06 169 PRO A N 1
ATOM 1362 C CA . PRO A 1 169 ? -3.677 -6.430 -25.118 1.00 82.06 169 PRO A CA 1
ATOM 1363 C C . PRO A 1 169 ? -2.923 -7.759 -25.080 1.00 82.06 169 PRO A C 1
ATOM 1365 O O . PRO A 1 169 ? -3.452 -8.798 -25.467 1.00 82.06 169 PRO A O 1
ATOM 1368 N N . TYR A 1 170 ? -1.690 -7.745 -24.592 1.00 81.44 170 TYR A N 1
ATOM 1369 C CA . TYR A 1 170 ? -0.886 -8.944 -24.420 1.00 81.44 170 TYR A CA 1
ATOM 1370 C C . TYR A 1 170 ? -1.036 -9.549 -23.016 1.00 81.44 170 TYR A C 1
ATOM 1372 O O . TYR A 1 170 ? -0.523 -10.633 -22.769 1.00 81.44 170 TYR A O 1
ATOM 1380 N N . LEU A 1 171 ? -1.758 -8.884 -22.104 1.00 81.38 171 LEU A N 1
ATOM 1381 C CA . LEU A 1 171 ? -1.868 -9.236 -20.682 1.00 81.38 171 LEU A CA 1
ATOM 1382 C C . LEU A 1 171 ? -3.275 -9.696 -20.260 1.00 81.38 171 LEU A C 1
ATOM 1384 O O . LEU A 1 171 ? -3.512 -9.949 -19.082 1.00 81.38 171 LEU A O 1
ATOM 1388 N N . PHE A 1 172 ? -4.212 -9.857 -21.200 1.00 70.62 172 PHE A N 1
ATOM 1389 C CA . PHE A 1 172 ? -5.623 -10.156 -20.903 1.00 70.62 172 PHE A CA 1
ATOM 1390 C C . PHE A 1 172 ? -5.877 -11.442 -20.096 1.00 70.62 172 PHE A C 1
ATOM 1392 O O . PHE A 1 172 ? -6.947 -11.588 -19.507 1.00 70.62 172 PHE A O 1
ATOM 1399 N N . ASN A 1 173 ? -4.929 -12.381 -20.075 1.00 68.81 173 ASN A N 1
ATOM 1400 C CA . ASN A 1 173 ? -5.081 -13.665 -19.386 1.00 68.81 173 ASN A CA 1
ATOM 1401 C C . ASN A 1 173 ? -4.528 -13.672 -17.949 1.00 68.81 173 ASN A C 1
ATOM 1403 O O . ASN A 1 173 ? -4.621 -14.700 -17.292 1.00 68.81 173 ASN A O 1
ATOM 1407 N N . LEU A 1 174 ? -3.977 -12.560 -17.448 1.00 64.50 174 LEU A N 1
ATOM 1408 C CA . LEU A 1 174 ? -3.296 -12.521 -16.142 1.00 64.50 174 LEU A CA 1
ATOM 1409 C C . LEU A 1 174 ? -4.220 -12.572 -14.915 1.00 64.50 174 LEU A C 1
ATOM 1411 O O . LEU A 1 174 ? -3.754 -12.895 -13.828 1.00 64.50 174 LEU A O 1
ATOM 1415 N N . PHE A 1 175 ? -5.507 -12.250 -15.067 1.00 57.94 175 PHE A N 1
ATOM 1416 C CA . PHE A 1 175 ? -6.469 -12.177 -13.953 1.00 57.94 175 PHE A CA 1
ATOM 1417 C C . PHE A 1 175 ? -7.726 -13.036 -14.179 1.00 57.94 175 PHE A C 1
ATOM 1419 O O . PHE A 1 175 ? -8.793 -12.698 -13.665 1.00 57.94 175 PHE A O 1
ATOM 1426 N N . ARG A 1 176 ? -7.627 -14.089 -14.999 1.00 54.69 176 ARG A N 1
ATOM 1427 C CA . ARG A 1 176 ? -8.714 -15.061 -15.202 1.00 54.69 176 ARG A CA 1
ATOM 1428 C C . ARG A 1 176 ? -8.720 -16.147 -14.137 1.00 54.69 176 ARG A C 1
ATOM 1430 O O . ARG A 1 176 ? -7.619 -16.544 -13.705 1.00 54.69 176 ARG A O 1
#

Solvent-accessible surface area (backbone atoms only — not comparable to full-atom values): 9840 Å² total; per-residue (Å²): 123,84,70,60,57,60,54,50,53,61,74,74,47,97,67,65,53,50,71,50,64,36,65,82,68,64,74,94,71,50,43,64,62,55,37,51,51,37,45,55,51,38,51,53,35,51,55,49,16,70,75,69,78,45,83,43,43,38,31,37,31,37,52,46,88,39,66,58,53,54,55,23,47,41,50,27,26,71,71,58,34,36,48,30,41,29,31,28,61,88,75,26,24,61,75,68,45,67,50,65,74,55,48,61,55,22,62,92,52,78,32,38,37,28,38,46,44,43,32,27,35,36,75,79,45,76,44,97,89,79,45,70,45,66,37,70,70,51,57,69,57,51,52,53,50,51,54,50,36,58,73,70,63,46,76,44,76,43,64,42,59,44,63,55,43,66,68,31,88,80,37,70,73,78,84,115

Secondary structure (DSSP, 8-state):
-TTHHHHHHHHHS--SEEEEEGGGS-TT--HHHHHHHHHHHHHHHHHHHHHHT---EEEEEEETT-HHHHHHHHHHHHTT--SEEEEE-SS-SSSPPP-HHHHHHHTTT--EEEEEE-S-SEEEEEETTTEEEEEPPPHHHHHHHHHHHHHHT-SEEEETTHHHHHT-TT-TTTT-

Organism: NCBI:txid1172614

Foldseek 3Di:
DVLVVLLCCLPPDD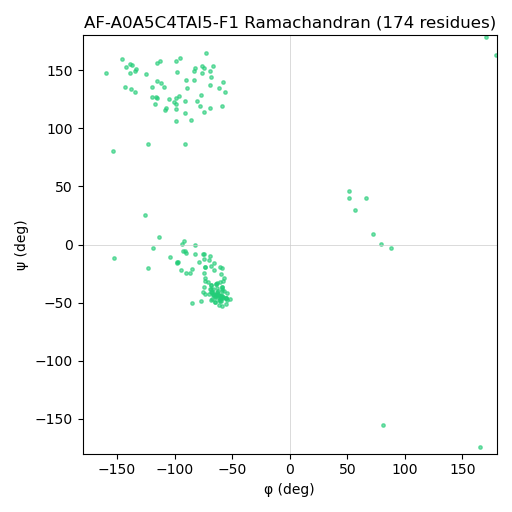AQEDEAECLVPVPPDALCNLLVSLQVNLVSQVVSCVVVVHRYFYEYEHALPDPRVLNSLLVCLQVVSGQEYEHDDNAACPPWRDFVSVVVSNVPSNRFYATEHEQFHDFPDADPVPGTDTHGDACVRVVVSVVVVVVVVGPYYHYHCCCSQCVPPRRVPVPD

Sequence (176 aa):
MPNRFCMKLIENYDIDGLVLDYMRNYLNQSIDRLTDLCRDVKRWLDEKGRKTGKTLELKVRIPAEQIVYYKAMKQCATERLVDGIIPSNHVSADPLPPVEHYQHICKGTGVKVYGCIDGWRWILGHHAKTGVLRMAHSPESIDRYIDHYTRLGVDGIFVYQGDQVTGNPYLFNLFR

Nearest PDB structures (foldseek):
  6s0f-assembly1_A  TM=8.263E-01  e=9.330E-11  uncultured bacterium pG7
  1itx-assembly1_A  TM=6.729E-01  e=5.781E-05  Niallia circulans
  5zl9-assembly1_A  TM=5.858E-01  e=2.636E-03  Serratia marcescens
  8c6z-assembly1_A  TM=5.243E-01  e=1.472E-03  Clostridium perfringens
  5ume-assembly1_A  TM=3.682E-01  e=1.961E-02  Haemophilus influenzae Rd KW20

Mean predicted aligned error: 4.52 Å

pLDDT: mean 91.85, std 8.97, range [45.09, 98.69]

Radius of gyration: 17.22 Å; Cα contacts (8 Å, |Δi|>4): 288; chains: 1; bounding box: 36×38×43 Å

InterPro domains:
  IPR017853 Glycoside hydrolase superfamily [SSF51445] (6-165)